Protein AF-A0A958SH85-F1 (afdb_monomer)

Solvent-accessible surface area (backbone atoms only — not comparable to full-atom values): 13559 Å² total; per-residue (Å²): 85,35,33,40,34,35,36,30,63,78,66,45,47,67,35,38,35,25,39,43,4,46,49,53,61,41,59,81,77,50,77,76,65,72,45,78,30,31,39,63,51,26,64,90,46,35,38,100,85,33,45,70,68,62,95,79,64,101,60,70,51,65,50,101,82,62,90,69,78,57,65,32,37,35,40,40,34,40,50,65,78,75,47,66,54,38,50,64,56,31,48,51,46,50,75,42,90,39,44,28,37,36,45,17,27,35,59,36,96,82,61,71,81,80,50,73,41,49,46,43,28,58,76,74,29,43,79,43,44,27,11,47,40,70,65,27,28,54,60,36,43,78,76,76,40,81,41,47,81,42,73,51,38,41,75,46,43,60,92,65,82,79,76,87,66,96,63,80,76,67,46,77,44,77,54,82,77,76,78,86,72,76,45,74,64,54,56,49,50,53,52,53,51,52,51,50,52,60,68,46,45,83,81,36,58,58,36,37,37,22,65,39,71,72,49,30,63,60,44,32,78,75,56,42,93,37,41,41,66,56,87,50,59,88,48,56,90,78,109

Sequence (239 aa):
MNILAASSRQWHPEDEWILHGIQNLLQDVLAPPVNWVLFDKNPDLLRADGMLRRRTLHSNSYHHQSLIPFSMAIIAGSATWHNRGFETFYHLVARSKIPLFALGLGLPEDARALNKDELHCFKRRSTVITARDIAAKNYFRQYGLDAAMLPCPSLFAAKAQPTATNAQPRIGFVIDDHQAKVSPDHQTFLRELCRFIEHSSDSFDLQVFCPTVDEFMRFSSMFGERTHYSFEAREYPKL

pLDDT: mean 85.22, std 11.38, range [52.81, 97.44]

Mean predicted aligned error: 6.93 Å

Secondary structure (DSSP, 8-state):
-EEEEEE-SSS-HHHHHHHHHHHHHHHTTSPSP-EEEEEE--GGGB-TTSSBS-S--SSSB--TT-----SEEEEE-STTSSSGGGHHHHHHHHHS---EEEEEE---TT-----HHHHHIIIIIEEEEEESSHHHHHHHHTTT---EE---GGGGS-SSPPP--S---EEEEE----GGG--HHHHHHHHHHHHHHHHHTTTSEEEEE-SSHHHHHHHHHHHGGGEE--SSGGGGGG-

Structure (mmCIF, N/CA/C/O backbone):
data_AF-A0A958SH85-F1
#
_entry.id   AF-A0A958SH85-F1
#
loop_
_atom_site.group_PDB
_atom_site.id
_atom_site.type_symbol
_atom_site.label_atom_id
_atom_site.label_alt_id
_atom_site.label_comp_id
_atom_site.label_asym_id
_atom_site.label_entity_id
_atom_site.label_seq_id
_atom_site.pdbx_PDB_ins_code
_atom_site.Cartn_x
_atom_site.Cartn_y
_atom_site.Cartn_z
_atom_site.occupancy
_atom_site.B_iso_or_equiv
_atom_site.auth_seq_id
_atom_site.auth_comp_id
_atom_site.auth_asym_id
_atom_site.auth_atom_id
_atom_site.pdbx_PDB_model_num
ATOM 1 N N . MET A 1 1 ? -20.149 -10.039 4.641 1.00 91.56 1 MET A N 1
ATOM 2 C CA . MET A 1 1 ? -19.452 -9.112 5.563 1.00 91.56 1 MET A CA 1
ATOM 3 C C . MET A 1 1 ? -18.858 -7.956 4.769 1.00 91.56 1 MET A C 1
ATOM 5 O O . MET A 1 1 ? -18.257 -8.233 3.742 1.00 91.56 1 MET A O 1
ATOM 9 N N . ASN A 1 2 ? -19.012 -6.700 5.205 1.00 93.38 2 ASN A N 1
ATOM 10 C CA . ASN A 1 2 ? -18.389 -5.547 4.533 1.00 93.38 2 ASN A CA 1
ATOM 11 C C . ASN A 1 2 ? -17.122 -5.120 5.279 1.00 93.38 2 ASN A C 1
ATOM 13 O O . ASN A 1 2 ? -17.174 -4.885 6.490 1.00 93.38 2 ASN A O 1
ATOM 17 N N . ILE A 1 3 ? -16.016 -4.971 4.558 1.00 94.62 3 ILE A N 1
ATOM 18 C CA . ILE A 1 3 ? -14.736 -4.503 5.094 1.00 94.62 3 ILE A CA 1
ATOM 19 C C . ILE A 1 3 ? -14.380 -3.184 4.421 1.00 94.62 3 ILE A C 1
ATOM 21 O O . ILE A 1 3 ? -14.349 -3.110 3.193 1.00 94.62 3 ILE A O 1
ATOM 25 N N . LEU A 1 4 ? -14.095 -2.160 5.226 1.00 94.00 4 LEU A N 1
ATOM 26 C CA . LEU A 1 4 ? -13.542 -0.898 4.744 1.00 94.00 4 LEU A CA 1
ATOM 27 C C . LEU A 1 4 ? -12.016 -0.994 4.749 1.00 94.00 4 LEU A C 1
ATOM 29 O O . LEU A 1 4 ? -11.413 -1.011 5.819 1.00 94.00 4 LEU A O 1
ATOM 33 N N . ALA A 1 5 ? -11.386 -1.056 3.581 1.00 94.50 5 ALA A N 1
ATOM 34 C CA . ALA A 1 5 ? -9.936 -1.169 3.462 1.00 94.50 5 ALA A CA 1
ATOM 35 C C . ALA A 1 5 ? -9.332 0.137 2.945 1.00 94.50 5 ALA A C 1
ATOM 37 O O . ALA A 1 5 ? -9.633 0.547 1.830 1.00 94.50 5 ALA A O 1
ATOM 38 N N . ALA A 1 6 ? -8.473 0.781 3.730 1.00 92.25 6 ALA A N 1
ATOM 39 C CA . ALA A 1 6 ? -7.709 1.941 3.294 1.00 92.25 6 ALA A CA 1
ATOM 40 C C . ALA A 1 6 ? -6.460 1.505 2.523 1.00 92.25 6 ALA A C 1
ATOM 42 O O . ALA A 1 6 ? -5.585 0.837 3.079 1.00 92.25 6 ALA A O 1
ATOM 43 N N . SER A 1 7 ? -6.402 1.889 1.249 1.00 90.75 7 SER A N 1
ATOM 44 C CA . SER A 1 7 ? -5.268 1.712 0.336 1.00 90.75 7 SER A CA 1
ATOM 45 C C . SER A 1 7 ? -5.360 2.749 -0.792 1.00 90.75 7 SER A C 1
ATOM 47 O O . SER A 1 7 ? -6.332 3.503 -0.840 1.00 90.75 7 SER A O 1
ATOM 49 N N . SER A 1 8 ? -4.360 2.839 -1.670 1.00 85.31 8 SER A N 1
ATOM 50 C CA . SER A 1 8 ? -4.472 3.646 -2.892 1.00 85.31 8 SER A CA 1
ATOM 51 C C . SER A 1 8 ? -4.711 2.745 -4.088 1.00 85.31 8 SER A C 1
ATOM 53 O O . SER A 1 8 ? -4.254 1.602 -4.104 1.00 85.31 8 SER A O 1
ATOM 55 N N . ARG A 1 9 ? -5.447 3.260 -5.067 1.00 84.06 9 ARG A N 1
ATOM 56 C CA . ARG A 1 9 ? -5.551 2.658 -6.391 1.00 84.06 9 ARG A CA 1
ATOM 57 C C . ARG A 1 9 ? -4.950 3.600 -7.426 1.00 84.06 9 ARG A C 1
ATOM 59 O O . ARG A 1 9 ? -5.193 4.807 -7.364 1.00 84.06 9 ARG A O 1
ATOM 66 N N . GLN A 1 10 ? -4.179 3.048 -8.362 1.00 78.06 10 GLN A N 1
ATOM 67 C CA . GLN A 1 10 ? -3.534 3.780 -9.461 1.00 78.06 10 GLN A CA 1
ATOM 68 C C . GLN A 1 10 ? -2.633 4.955 -9.043 1.00 78.06 10 GLN A C 1
ATOM 70 O O . GLN A 1 10 ? -2.425 5.877 -9.826 1.00 78.06 10 GLN A O 1
ATOM 75 N N . TRP A 1 11 ? -2.120 4.950 -7.813 1.00 77.31 11 TRP A N 1
ATOM 76 C CA . TRP A 1 11 ? -1.148 5.949 -7.368 1.00 77.31 11 TRP A CA 1
ATOM 77 C C . TRP A 1 11 ? 0.212 5.300 -7.132 1.00 77.31 11 TRP A C 1
ATOM 79 O O . TRP A 1 11 ? 1.169 5.619 -7.825 1.00 77.31 11 TRP A O 1
ATOM 89 N N . HIS A 1 12 ? 0.265 4.305 -6.239 1.00 77.56 12 HIS A N 1
ATOM 90 C CA . HIS A 1 12 ? 1.421 3.422 -6.103 1.00 77.56 12 HIS A CA 1
ATOM 91 C C . HIS A 1 12 ? 0.959 1.962 -6.211 1.00 77.56 12 HIS A C 1
ATOM 93 O O . HIS A 1 12 ? 0.194 1.512 -5.353 1.00 77.56 12 HIS A O 1
ATOM 99 N N . PRO A 1 13 ? 1.401 1.188 -7.220 1.00 79.62 13 PRO A N 1
ATOM 100 C CA . PRO A 1 13 ? 0.946 -0.193 -7.401 1.00 79.62 13 PRO A CA 1
ATOM 101 C C . PRO A 1 13 ? 1.310 -1.094 -6.212 1.00 79.62 13 PRO A C 1
ATOM 103 O O . PRO A 1 13 ? 0.612 -2.067 -5.930 1.00 79.62 13 PRO A O 1
ATOM 106 N N . GLU A 1 14 ? 2.368 -0.764 -5.469 1.00 84.00 14 GLU A N 1
ATOM 107 C CA . GLU A 1 14 ? 2.741 -1.447 -4.225 1.00 84.00 14 GLU A CA 1
ATOM 108 C C . GLU A 1 14 ? 1.630 -1.448 -3.163 1.00 84.00 14 GLU A C 1
ATOM 110 O O . GLU A 1 14 ? 1.460 -2.445 -2.461 1.00 84.00 14 GLU A O 1
ATOM 115 N N . ASP A 1 15 ? 0.830 -0.384 -3.068 1.00 87.81 15 ASP A N 1
ATOM 116 C CA . ASP A 1 15 ? -0.288 -0.296 -2.125 1.00 87.81 15 ASP A CA 1
ATOM 117 C C . ASP A 1 15 ? -1.374 -1.326 -2.456 1.00 87.81 15 ASP A C 1
ATOM 119 O O . ASP A 1 15 ? -1.967 -1.951 -1.567 1.00 87.81 15 ASP A O 1
ATOM 123 N N . GLU A 1 16 ? -1.622 -1.528 -3.750 1.00 88.94 16 GLU A N 1
ATOM 124 C CA . GLU A 1 16 ? -2.574 -2.518 -4.245 1.00 88.94 16 GLU A CA 1
ATOM 125 C C . GLU A 1 16 ? -2.058 -3.937 -4.009 1.00 88.94 16 GLU A C 1
ATOM 127 O O . GLU A 1 16 ? -2.824 -4.798 -3.572 1.00 88.94 16 GLU A O 1
ATOM 132 N N . TRP A 1 17 ? -0.758 -4.173 -4.199 1.00 90.62 17 TRP A N 1
ATOM 133 C CA . TRP A 1 17 ? -0.117 -5.448 -3.874 1.00 90.62 17 TRP A CA 1
ATOM 134 C C . TRP A 1 17 ? -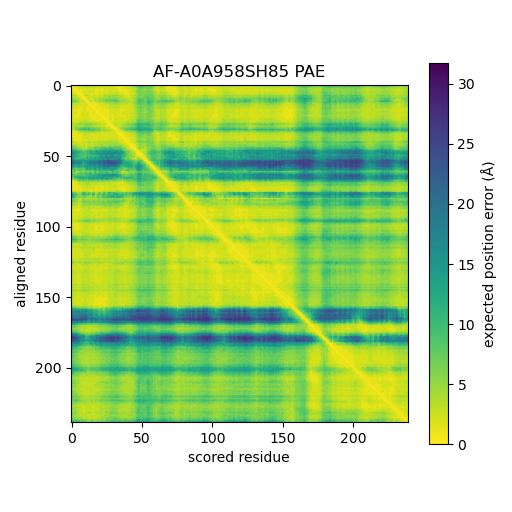0.205 -5.788 -2.384 1.00 90.62 17 TRP A C 1
ATOM 136 O O . TRP A 1 17 ? -0.496 -6.931 -2.022 1.00 90.62 17 TRP A O 1
ATOM 146 N N . ILE A 1 18 ? -0.010 -4.805 -1.506 1.00 93.06 18 ILE A N 1
ATOM 147 C CA . ILE A 1 18 ? -0.151 -4.987 -0.056 1.00 93.06 18 ILE A CA 1
ATOM 148 C C . ILE A 1 18 ? -1.599 -5.318 0.300 1.00 93.06 18 ILE A C 1
ATOM 150 O O . ILE A 1 18 ? -1.842 -6.276 1.040 1.00 93.06 18 ILE A O 1
ATOM 154 N N . LEU A 1 19 ? -2.567 -4.573 -0.247 1.00 93.44 19 LEU A N 1
ATOM 155 C CA . LEU A 1 19 ? -3.984 -4.866 -0.039 1.00 93.44 19 LEU A CA 1
ATOM 156 C C . LEU A 1 19 ? -4.343 -6.263 -0.559 1.00 93.44 19 LEU A C 1
ATOM 158 O O . LEU A 1 19 ? -5.056 -6.995 0.125 1.00 93.44 19 LEU A O 1
ATOM 162 N N . HIS A 1 20 ? -3.828 -6.661 -1.721 1.00 92.00 20 HIS A N 1
ATOM 163 C CA . HIS A 1 20 ? -4.086 -7.982 -2.284 1.00 92.00 20 HIS A CA 1
ATOM 164 C C . HIS A 1 20 ? -3.518 -9.106 -1.408 1.00 92.00 20 HIS A C 1
ATOM 166 O O . HIS A 1 20 ? -4.197 -10.099 -1.150 1.00 92.00 20 HIS A O 1
ATOM 172 N N . GLY A 1 21 ? -2.311 -8.926 -0.873 1.00 93.06 21 GLY A N 1
ATOM 173 C CA . GLY A 1 21 ? -1.734 -9.858 0.091 1.00 93.06 21 GLY A CA 1
ATOM 174 C C . GLY A 1 21 ? -2.558 -9.979 1.375 1.00 93.06 21 GLY A C 1
ATOM 175 O O . GLY A 1 21 ? -2.801 -11.085 1.852 1.00 93.06 21 GLY A O 1
ATOM 176 N N . ILE A 1 22 ? -3.087 -8.863 1.891 1.00 94.75 22 ILE A N 1
ATOM 177 C CA . ILE A 1 22 ? -4.025 -8.872 3.028 1.00 94.75 22 ILE A CA 1
ATOM 178 C C . ILE A 1 22 ? -5.316 -9.617 2.675 1.00 94.75 22 ILE A C 1
ATOM 180 O O . ILE A 1 22 ? -5.813 -10.394 3.489 1.00 94.75 22 ILE A O 1
ATOM 184 N N . GLN A 1 23 ? -5.867 -9.398 1.480 1.00 93.75 23 GLN A N 1
ATOM 185 C CA . GLN A 1 23 ? -7.062 -10.104 1.020 1.00 93.75 23 GLN A CA 1
ATOM 186 C C . GLN A 1 23 ? -6.829 -11.613 0.975 1.00 93.75 23 GLN A C 1
ATOM 188 O O . GLN A 1 23 ? -7.661 -12.354 1.490 1.00 93.75 23 GLN A O 1
ATOM 193 N N . ASN A 1 24 ? -5.695 -12.059 0.429 1.00 91.75 24 ASN A N 1
ATOM 194 C CA . ASN A 1 24 ? -5.337 -13.475 0.376 1.00 91.75 24 ASN A CA 1
ATOM 195 C C . ASN A 1 24 ? -5.128 -14.065 1.779 1.00 91.75 24 ASN A C 1
ATOM 197 O O . ASN A 1 24 ? -5.629 -15.147 2.049 1.00 91.75 24 ASN A O 1
ATOM 201 N N . LEU A 1 25 ? -4.471 -13.346 2.695 1.00 91.69 25 LEU A N 1
ATOM 202 C CA . LEU A 1 25 ? -4.329 -13.784 4.090 1.00 91.69 25 LEU A CA 1
ATOM 203 C C . LEU A 1 25 ? -5.680 -13.942 4.794 1.00 91.69 25 LEU A C 1
ATOM 205 O O . LEU A 1 25 ? -5.892 -14.880 5.560 1.00 91.69 25 LEU A O 1
ATOM 209 N N . LEU A 1 26 ? -6.585 -12.989 4.576 1.00 92.31 26 LEU A N 1
ATOM 210 C CA . LEU A 1 26 ? -7.848 -12.943 5.298 1.00 92.31 26 LEU A CA 1
ATOM 211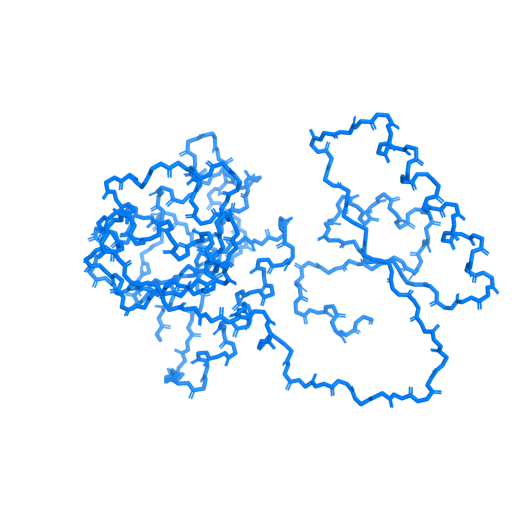 C C . LEU A 1 26 ? -8.934 -13.819 4.669 1.00 92.31 26 LEU A C 1
ATOM 213 O O . LEU A 1 26 ? -9.832 -14.250 5.388 1.00 92.31 26 LEU A O 1
ATOM 217 N N . GLN A 1 27 ? -8.867 -14.129 3.371 1.00 90.12 27 GLN A N 1
ATOM 218 C CA . GLN A 1 27 ? -9.852 -15.011 2.729 1.00 90.12 27 GLN A CA 1
ATOM 219 C C . GLN A 1 27 ? -9.890 -16.402 3.394 1.00 90.12 27 GLN A C 1
ATOM 221 O O . GLN A 1 27 ? -10.950 -17.017 3.438 1.00 90.12 27 GLN A O 1
ATOM 226 N N . ASP A 1 28 ? -8.755 -16.868 3.928 1.00 83.62 28 ASP A N 1
ATOM 227 C CA . ASP A 1 28 ? -8.611 -18.210 4.502 1.00 83.62 28 ASP A CA 1
ATOM 228 C C . ASP A 1 28 ? -9.208 -18.305 5.917 1.00 83.62 28 ASP A C 1
ATOM 230 O O . ASP A 1 28 ? -9.508 -19.396 6.400 1.00 83.62 28 ASP A O 1
ATOM 234 N N . VAL A 1 29 ? -9.404 -17.164 6.589 1.00 88.88 29 VAL A N 1
ATOM 235 C CA . VAL A 1 29 ? -9.917 -17.094 7.970 1.00 88.88 29 VAL A CA 1
ATOM 236 C C . VAL A 1 29 ? -11.301 -16.454 8.077 1.00 88.88 29 VAL A C 1
ATOM 238 O O . VAL A 1 29 ? -11.994 -16.646 9.075 1.00 88.88 29 VAL A O 1
ATOM 241 N N . LEU A 1 30 ? -11.722 -15.677 7.078 1.00 90.94 30 LEU A N 1
ATOM 242 C CA . LEU A 1 30 ? -13.010 -14.988 7.079 1.00 90.94 30 LEU A CA 1
ATOM 243 C C . LEU A 1 30 ? -14.084 -15.812 6.365 1.00 90.94 30 LEU A C 1
ATOM 245 O O . LEU A 1 30 ? -13.894 -16.270 5.243 1.00 90.94 30 LEU A O 1
ATOM 249 N N . ALA A 1 31 ? -15.266 -15.920 6.975 1.00 87.31 31 ALA A N 1
ATOM 250 C CA . ALA A 1 31 ? -16.405 -16.584 6.349 1.00 87.31 31 ALA A CA 1
ATOM 251 C C . ALA A 1 31 ? -16.922 -15.775 5.132 1.00 87.31 31 ALA A C 1
ATOM 253 O O . ALA A 1 31 ? -17.311 -14.609 5.294 1.00 87.31 31 ALA A O 1
ATOM 254 N N . PRO A 1 32 ? -16.961 -16.358 3.918 1.00 86.88 32 PRO A N 1
ATOM 255 C CA . PRO A 1 32 ? -17.514 -15.694 2.742 1.00 86.88 32 PRO A CA 1
ATOM 256 C C . PRO A 1 32 ? -19.049 -15.548 2.836 1.00 86.88 32 PRO A C 1
ATOM 258 O O . PRO A 1 32 ? -19.701 -16.329 3.531 1.00 86.88 32 PRO A O 1
ATOM 261 N N . PRO A 1 33 ? -19.662 -14.578 2.125 1.00 89.44 33 PRO A N 1
ATOM 262 C CA . PRO A 1 33 ? -19.035 -13.622 1.211 1.00 89.44 33 PRO A CA 1
ATOM 263 C C . PRO A 1 33 ? -18.423 -12.411 1.937 1.00 89.44 33 PRO A C 1
ATOM 265 O O . PRO A 1 33 ? -19.045 -11.798 2.815 1.00 89.44 33 PRO A O 1
ATOM 268 N N . VAL A 1 34 ? -17.218 -12.015 1.517 1.00 92.44 34 VAL A N 1
ATOM 269 C CA . VAL A 1 34 ? -16.538 -10.794 1.977 1.00 92.44 34 VAL A CA 1
ATOM 270 C C . VAL A 1 34 ? -16.587 -9.745 0.869 1.00 92.44 34 VAL A C 1
ATOM 272 O O . VAL A 1 34 ? -16.094 -9.968 -0.232 1.00 92.44 34 VAL A O 1
ATOM 275 N N . ASN A 1 35 ? -17.186 -8.597 1.172 1.00 92.06 35 ASN A N 1
ATOM 276 C CA . ASN A 1 35 ? -17.254 -7.441 0.293 1.00 92.06 35 ASN A CA 1
ATOM 277 C C . ASN A 1 35 ? -16.204 -6.412 0.726 1.00 92.06 35 ASN A C 1
ATOM 279 O O . ASN A 1 35 ? -16.283 -5.858 1.826 1.00 92.06 35 ASN A O 1
ATOM 283 N N . TRP A 1 36 ? -15.229 -6.170 -0.144 1.00 91.94 36 TRP A N 1
ATOM 284 C CA . TRP A 1 36 ? -14.131 -5.239 0.089 1.00 91.94 36 TRP A CA 1
ATOM 285 C C . TRP A 1 36 ? -14.473 -3.877 -0.508 1.00 91.94 36 TRP A C 1
ATOM 287 O O . TRP A 1 36 ? -14.577 -3.730 -1.727 1.00 91.94 36 TRP A O 1
ATOM 297 N N . VAL A 1 37 ? -14.627 -2.882 0.359 1.00 91.38 37 VAL A N 1
ATOM 298 C CA . VAL A 1 37 ? -14.885 -1.495 -0.027 1.00 91.38 37 VAL A CA 1
ATOM 299 C C . VAL A 1 37 ? -13.608 -0.697 0.191 1.00 91.38 37 VAL A C 1
ATOM 301 O O . VAL A 1 37 ? -13.084 -0.643 1.305 1.00 91.38 37 VAL A O 1
ATOM 304 N N . LEU A 1 38 ? -13.096 -0.094 -0.878 1.00 89.62 38 LEU A N 1
ATOM 305 C CA . LEU A 1 38 ? -11.825 0.621 -0.849 1.00 89.62 38 LEU A CA 1
ATOM 306 C C . LEU A 1 38 ? -12.030 2.039 -0.308 1.00 89.62 38 LEU A C 1
ATOM 308 O O . LEU A 1 38 ? -12.696 2.852 -0.934 1.00 89.62 38 LEU A O 1
ATOM 312 N N . PHE A 1 39 ? -11.433 2.385 0.823 1.00 89.00 39 PHE A N 1
ATOM 313 C CA . PHE A 1 39 ? -11.196 3.785 1.152 1.00 89.00 39 PHE A CA 1
ATOM 314 C C . PHE A 1 39 ? -9.982 4.252 0.340 1.00 89.00 39 PHE A C 1
ATOM 316 O O . PHE A 1 39 ? -8.843 3.996 0.728 1.00 89.00 39 PHE A O 1
ATOM 323 N N . ASP A 1 40 ? -10.240 4.850 -0.825 1.00 86.38 40 ASP A N 1
ATOM 324 C CA . ASP A 1 40 ? -9.198 5.194 -1.792 1.00 86.38 40 ASP A CA 1
ATOM 325 C C . ASP A 1 40 ? -8.503 6.501 -1.415 1.00 86.38 40 ASP A C 1
ATOM 327 O O . ASP A 1 40 ? -9.113 7.574 -1.407 1.00 86.38 40 ASP A O 1
ATOM 331 N N . LYS A 1 41 ? -7.218 6.387 -1.088 1.00 81.62 41 LYS A N 1
ATOM 332 C CA . LYS A 1 41 ? -6.371 7.505 -0.661 1.00 81.62 41 LYS A CA 1
ATOM 333 C C . LYS A 1 41 ? -5.562 8.134 -1.794 1.00 81.62 41 LYS A C 1
ATOM 335 O O . LYS A 1 41 ? -4.648 8.902 -1.496 1.00 81.62 41 LYS A O 1
ATOM 340 N N . ASN A 1 42 ? -5.815 7.772 -3.054 1.00 81.75 42 ASN A N 1
ATOM 341 C CA . ASN A 1 42 ? -5.106 8.369 -4.181 1.00 81.75 42 ASN A CA 1
ATOM 342 C C . ASN A 1 42 ? -5.225 9.913 -4.110 1.00 81.75 42 ASN A C 1
ATOM 344 O O . ASN A 1 42 ? -6.344 10.434 -4.135 1.00 81.75 42 ASN A O 1
ATOM 348 N N . PRO A 1 43 ? -4.105 10.654 -3.987 1.00 76.12 43 PRO A N 1
ATOM 349 C CA . PRO A 1 43 ? -4.116 12.101 -3.784 1.00 76.12 43 PRO A CA 1
ATOM 350 C C . PRO A 1 43 ? -4.772 12.868 -4.937 1.00 76.12 43 PRO A C 1
ATOM 352 O O . PRO A 1 43 ? -5.351 13.928 -4.690 1.00 76.12 43 PRO A O 1
ATOM 355 N N . ASP A 1 44 ? -4.782 12.325 -6.155 1.00 76.50 44 ASP A N 1
ATOM 356 C CA . ASP A 1 44 ? -5.478 12.933 -7.297 1.00 76.50 44 ASP A CA 1
ATOM 357 C C . ASP A 1 44 ? -6.995 12.914 -7.122 1.00 76.50 44 ASP A C 1
ATOM 359 O O . ASP A 1 44 ? -7.715 13.788 -7.623 1.00 76.50 44 ASP A O 1
ATOM 363 N N . LEU A 1 45 ? -7.495 11.955 -6.343 1.00 73.81 45 LEU A N 1
ATOM 364 C CA . LEU A 1 45 ? -8.894 11.896 -5.959 1.00 73.81 45 LEU A CA 1
ATOM 365 C C . LEU A 1 45 ? -9.209 12.845 -4.808 1.00 73.81 45 LEU A C 1
ATOM 367 O O . LEU A 1 45 ? -10.387 13.095 -4.580 1.00 73.81 45 LEU A O 1
ATOM 371 N N . LEU A 1 46 ? -8.220 13.398 -4.100 1.00 71.62 46 LEU A N 1
ATOM 372 C CA . LEU A 1 46 ? -8.418 14.189 -2.885 1.00 71.62 46 LEU A CA 1
ATOM 373 C C . LEU A 1 46 ? -8.268 15.699 -3.133 1.00 71.62 46 LEU A C 1
ATOM 375 O O . LEU A 1 46 ? -7.399 16.198 -3.849 1.00 71.62 46 LEU A O 1
ATOM 379 N N . ARG A 1 47 ? -9.169 16.474 -2.537 1.00 68.06 47 ARG A N 1
ATOM 380 C CA . ARG A 1 47 ? -9.067 17.926 -2.375 1.00 68.06 47 ARG A CA 1
ATOM 381 C C . ARG A 1 47 ? -7.966 18.234 -1.355 1.00 68.06 47 ARG A C 1
ATOM 383 O O . ARG A 1 47 ? -7.529 17.364 -0.609 1.00 68.06 47 ARG A O 1
ATOM 390 N N . ALA A 1 48 ? -7.569 19.503 -1.259 1.00 65.25 48 ALA A N 1
ATOM 391 C CA . ALA A 1 48 ? -6.588 19.957 -0.266 1.00 65.25 48 ALA A CA 1
ATOM 392 C C . ALA A 1 48 ? -7.014 19.697 1.199 1.00 65.25 48 ALA A C 1
ATOM 394 O O . ALA A 1 48 ? -6.167 19.659 2.089 1.00 65.25 48 ALA A O 1
ATOM 395 N N . ASP A 1 49 ? -8.316 19.515 1.439 1.00 63.72 49 ASP A N 1
ATOM 396 C CA . ASP A 1 49 ? -8.923 19.175 2.732 1.00 63.72 49 ASP A CA 1
ATOM 397 C C . ASP A 1 49 ? -9.003 17.652 2.993 1.00 63.72 49 ASP A C 1
ATOM 399 O O . ASP A 1 49 ? -9.564 17.234 4.002 1.00 63.72 49 ASP A O 1
ATOM 403 N N . GLY A 1 50 ? -8.463 16.815 2.097 1.00 62.66 50 GLY A N 1
ATOM 404 C CA . GLY A 1 50 ? -8.497 15.355 2.221 1.00 62.66 50 GLY A CA 1
ATOM 405 C C . GLY A 1 50 ? -9.849 14.717 1.882 1.00 62.66 50 GLY A C 1
ATOM 406 O O . GLY A 1 50 ? -10.012 13.514 2.079 1.00 62.66 50 GLY A O 1
ATOM 407 N N . MET A 1 51 ? -10.827 15.480 1.376 1.00 66.44 51 MET A N 1
ATOM 408 C CA . MET A 1 51 ? -12.095 14.936 0.875 1.00 66.44 51 MET A CA 1
ATOM 409 C C . MET A 1 51 ? -12.021 14.608 -0.617 1.00 66.44 51 MET A C 1
ATOM 411 O O . MET A 1 51 ? -11.316 15.270 -1.371 1.00 66.44 51 MET A O 1
ATOM 415 N N . LEU A 1 52 ? -12.816 13.648 -1.091 1.00 65.44 52 LEU A N 1
ATOM 416 C CA . LEU A 1 52 ? -12.855 13.302 -2.517 1.00 65.44 52 LEU A CA 1
ATOM 417 C C . LEU A 1 52 ? -13.274 14.497 -3.413 1.00 65.44 52 LEU A C 1
ATOM 419 O O . LEU A 1 52 ? -14.300 15.141 -3.175 1.00 65.44 52 LEU A O 1
ATOM 423 N N . ARG A 1 53 ? -12.507 14.771 -4.481 1.00 64.00 53 ARG A N 1
ATOM 424 C CA . ARG A 1 53 ? -12.742 15.816 -5.500 1.00 64.00 53 ARG A CA 1
ATOM 425 C C . ARG A 1 53 ? -14.002 15.564 -6.316 1.00 64.00 53 ARG A C 1
ATOM 427 O O . ARG A 1 53 ? -14.706 16.515 -6.648 1.00 64.00 53 ARG A O 1
ATOM 434 N N . ARG A 1 54 ? -14.293 14.303 -6.652 1.00 59.50 54 ARG A N 1
ATOM 435 C CA . ARG A 1 54 ? -15.469 13.906 -7.442 1.00 59.50 54 ARG A CA 1
ATOM 436 C C . ARG A 1 54 ? -16.338 12.932 -6.651 1.00 59.50 54 ARG A C 1
ATOM 438 O O . ARG A 1 54 ? -15.860 11.916 -6.164 1.00 59.50 54 ARG A O 1
ATOM 445 N N . ARG A 1 55 ? -17.634 13.253 -6.542 1.00 52.94 55 ARG A N 1
ATOM 446 C CA . ARG A 1 55 ? -18.642 12.431 -5.842 1.00 52.94 55 ARG A CA 1
ATOM 447 C C . ARG A 1 55 ? -19.018 11.150 -6.592 1.00 52.94 55 ARG A C 1
ATOM 449 O O . ARG A 1 55 ? -19.539 10.236 -5.973 1.00 52.94 55 ARG A O 1
ATOM 456 N N . THR A 1 56 ? -18.768 11.100 -7.896 1.00 52.81 56 THR A N 1
ATOM 457 C CA . THR A 1 56 ? -19.142 9.999 -8.790 1.00 52.81 56 THR A CA 1
ATOM 458 C C . THR A 1 56 ? -17.907 9.520 -9.538 1.00 52.81 56 THR A C 1
ATOM 460 O O . THR A 1 56 ? -17.686 9.863 -10.698 1.00 52.81 56 THR A O 1
ATOM 463 N N . LEU A 1 57 ? -17.053 8.773 -8.846 1.00 55.16 57 LEU A N 1
ATOM 464 C CA . LEU A 1 57 ? -16.090 7.907 -9.515 1.00 55.16 57 LEU A CA 1
ATOM 465 C C . LEU A 1 57 ? -16.769 6.548 -9.643 1.00 55.16 57 LEU A C 1
ATOM 467 O O . LEU A 1 57 ? -17.326 6.046 -8.672 1.00 55.16 57 LEU A O 1
ATOM 471 N N . HIS A 1 58 ? -16.779 5.976 -10.844 1.00 53.41 58 HIS A N 1
ATOM 472 C CA . HIS A 1 58 ? -17.314 4.637 -11.083 1.00 53.41 58 HIS A CA 1
ATOM 473 C C . HIS A 1 58 ? -16.310 3.580 -10.594 1.00 53.41 58 HIS A C 1
ATOM 475 O O . HIS A 1 58 ? -15.760 2.819 -11.383 1.00 53.41 58 HIS A O 1
ATOM 481 N N . SER A 1 59 ? -16.033 3.562 -9.291 1.00 61.34 59 SER A N 1
ATOM 482 C CA . SER A 1 59 ? -15.186 2.568 -8.632 1.00 61.34 59 SER A CA 1
ATOM 483 C C . SER A 1 59 ? -15.916 1.965 -7.429 1.00 61.34 59 SER A C 1
ATOM 485 O O . SER A 1 59 ? -16.899 2.514 -6.936 1.00 61.34 59 SER A O 1
ATOM 487 N N . ASN A 1 60 ? -15.427 0.834 -6.911 1.00 59.09 60 ASN A N 1
ATOM 488 C CA . ASN A 1 60 ? -15.885 0.270 -5.634 1.00 59.09 60 ASN A CA 1
ATOM 489 C C . ASN A 1 60 ? -15.300 1.015 -4.413 1.00 59.09 60 ASN A C 1
ATOM 491 O O . ASN A 1 60 ? -15.105 0.420 -3.347 1.00 59.09 60 ASN A O 1
ATOM 495 N N . SER A 1 61 ? -14.975 2.299 -4.582 1.00 74.19 61 SER A N 1
ATOM 496 C CA . SER A 1 61 ? -14.414 3.124 -3.524 1.00 74.19 61 SER A CA 1
ATOM 497 C C . SER A 1 61 ? -15.525 3.641 -2.607 1.00 74.19 61 SER A C 1
ATOM 499 O O . SER A 1 61 ? -16.649 3.913 -3.025 1.00 74.19 61 SER A O 1
ATOM 501 N N . TYR A 1 62 ? -15.222 3.763 -1.321 1.00 77.56 62 TYR A N 1
ATOM 502 C CA . TYR A 1 62 ? -16.114 4.350 -0.341 1.00 77.56 62 TYR A CA 1
ATOM 503 C C . TYR A 1 62 ? -16.317 5.833 -0.646 1.00 77.56 62 TYR A C 1
ATOM 505 O O . TYR A 1 62 ? -15.357 6.597 -0.749 1.00 77.56 62 TYR A O 1
ATOM 513 N N . HIS A 1 63 ? -17.576 6.257 -0.701 1.00 72.69 63 HIS A N 1
ATOM 514 C CA . HIS A 1 63 ? -17.938 7.665 -0.740 1.00 72.69 63 HIS A CA 1
ATOM 515 C C . HIS A 1 63 ? -18.505 8.067 0.621 1.00 72.69 63 HIS A C 1
ATOM 517 O O . HIS A 1 63 ? -19.275 7.324 1.218 1.00 72.69 63 HIS A O 1
ATOM 523 N N . HIS A 1 64 ? -18.184 9.265 1.117 1.00 64.69 64 HIS A N 1
ATOM 524 C CA . HIS A 1 64 ? -18.600 9.720 2.456 1.00 64.69 64 HIS A CA 1
ATOM 525 C C . HIS A 1 64 ? -20.123 9.720 2.713 1.00 64.69 64 HIS A C 1
ATOM 527 O O . HIS A 1 64 ? -20.540 9.875 3.856 1.00 64.69 64 HIS A O 1
ATOM 533 N N . GLN A 1 65 ? -20.949 9.568 1.673 1.00 64.31 65 GLN A N 1
ATOM 534 C CA . GLN A 1 65 ? -22.412 9.479 1.756 1.00 64.31 65 GLN A CA 1
ATOM 535 C C . GLN A 1 65 ? 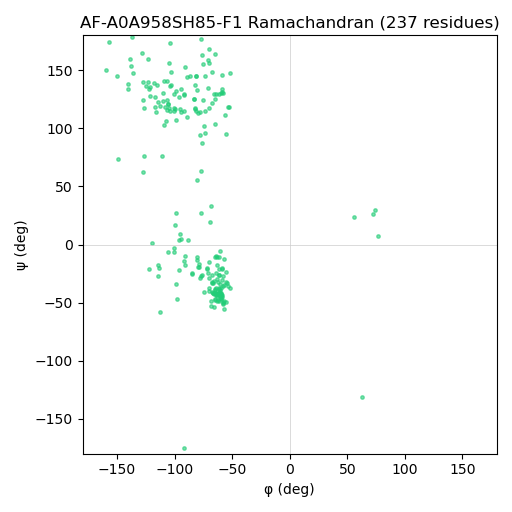-22.944 8.038 1.652 1.00 64.31 65 GLN A C 1
ATOM 537 O O . GLN A 1 65 ? -24.150 7.819 1.754 1.00 64.31 65 GLN A O 1
ATOM 542 N N . SER A 1 66 ? -22.074 7.050 1.440 1.00 67.81 66 SER A N 1
ATOM 543 C CA . SER A 1 66 ? -22.455 5.647 1.325 1.00 67.81 66 SER A CA 1
ATOM 544 C C . SER A 1 66 ? -22.911 5.108 2.683 1.00 67.81 66 SER A C 1
ATOM 546 O O . SER A 1 66 ? -22.128 5.016 3.625 1.00 67.81 66 SER A O 1
ATOM 548 N N . LEU A 1 67 ? -24.176 4.692 2.776 1.00 70.44 67 LEU A N 1
ATOM 549 C CA . LEU A 1 67 ? -24.757 4.055 3.965 1.00 70.44 67 LEU A CA 1
ATOM 550 C C . LEU A 1 67 ? -24.389 2.563 4.036 1.00 70.44 67 LEU A C 1
ATOM 552 O O . LEU A 1 67 ? -25.259 1.695 4.077 1.00 70.44 67 LEU A O 1
ATOM 556 N N . ILE A 1 68 ? -23.093 2.251 4.006 1.00 79.69 68 ILE A N 1
ATOM 557 C CA . ILE A 1 68 ? -22.607 0.869 4.067 1.00 79.69 68 ILE A CA 1
ATOM 558 C C . ILE A 1 68 ? -22.273 0.531 5.527 1.00 79.69 68 ILE A C 1
ATOM 560 O O . ILE A 1 68 ? -21.367 1.141 6.098 1.00 79.69 68 ILE A O 1
ATOM 564 N N . PRO A 1 69 ? -22.958 -0.442 6.158 1.00 87.75 69 PRO A N 1
ATOM 565 C CA . PRO A 1 69 ? -22.568 -0.916 7.476 1.00 87.75 69 PRO A CA 1
ATOM 566 C C . PRO A 1 69 ? -21.300 -1.763 7.349 1.00 87.75 69 PRO A C 1
ATOM 568 O O . PRO A 1 69 ? -21.315 -2.829 6.728 1.00 87.75 69 PRO A O 1
ATOM 571 N N . PHE A 1 70 ? -20.203 -1.289 7.935 1.00 92.62 70 PHE A N 1
ATOM 572 C CA . PHE A 1 70 ? -18.933 -2.011 7.975 1.00 92.62 70 PHE A CA 1
ATOM 573 C C . PHE A 1 70 ? -18.842 -2.911 9.202 1.00 92.62 70 PHE A C 1
ATOM 575 O O . PHE A 1 70 ? -19.305 -2.560 10.285 1.00 92.62 70 PHE A O 1
ATOM 582 N N . SER A 1 71 ? -18.221 -4.074 9.032 1.00 94.12 71 SER A N 1
ATOM 583 C CA . SER A 1 71 ? -17.933 -5.010 10.123 1.00 94.12 71 SER A CA 1
ATOM 584 C C . SER A 1 71 ? -16.513 -4.844 10.662 1.00 94.12 71 SER A C 1
ATOM 586 O O . SER A 1 71 ? -16.243 -5.240 11.789 1.00 94.12 71 SER A O 1
ATOM 588 N N . MET A 1 72 ? -15.614 -4.266 9.863 1.00 94.81 72 MET A N 1
ATOM 589 C CA . MET A 1 72 ? -14.204 -4.064 10.188 1.00 94.81 72 MET A CA 1
ATOM 590 C C . MET A 1 72 ? -13.617 -2.958 9.308 1.00 94.81 72 MET A C 1
ATOM 592 O O . MET A 1 72 ? -14.035 -2.787 8.157 1.00 94.81 72 MET A O 1
ATOM 596 N N . ALA A 1 73 ? -12.628 -2.251 9.847 1.00 95.88 73 ALA A N 1
ATOM 597 C CA . ALA A 1 73 ? -11.739 -1.379 9.097 1.00 95.88 73 ALA A CA 1
ATOM 598 C C . ALA A 1 73 ? -10.332 -1.983 9.012 1.00 95.88 73 ALA A C 1
ATOM 600 O O . ALA A 1 73 ? -9.825 -2.538 9.988 1.00 95.88 73 ALA A O 1
ATOM 601 N N . ILE A 1 74 ? -9.692 -1.839 7.856 1.00 96.19 74 ILE A N 1
ATOM 602 C CA . ILE A 1 74 ? -8.325 -2.284 7.594 1.00 96.19 74 ILE A CA 1
ATOM 603 C C . ILE A 1 74 ? -7.500 -1.104 7.096 1.00 96.19 74 ILE A C 1
ATOM 605 O O . ILE A 1 74 ? -7.950 -0.357 6.231 1.00 96.19 74 ILE A O 1
ATOM 609 N N . ILE A 1 75 ? -6.278 -0.971 7.602 1.00 94.88 75 ILE A N 1
ATOM 610 C CA . ILE A 1 75 ? -5.235 -0.146 6.988 1.00 94.88 75 ILE A CA 1
ATOM 611 C C . ILE A 1 75 ? -4.250 -1.094 6.307 1.00 94.88 75 ILE A C 1
ATOM 613 O O . ILE A 1 75 ? -3.587 -1.881 6.991 1.00 94.88 75 ILE A O 1
ATOM 617 N N . ALA A 1 76 ? -4.164 -1.020 4.977 1.00 91.50 76 ALA A N 1
ATOM 618 C CA . ALA A 1 76 ? -3.132 -1.708 4.213 1.00 91.50 76 ALA A CA 1
ATOM 619 C C . ALA A 1 76 ? -1.820 -0.921 4.333 1.00 91.50 76 ALA A C 1
ATOM 621 O O . ALA A 1 76 ? -1.732 0.242 3.937 1.00 91.50 76 ALA A O 1
ATOM 622 N N . GLY A 1 77 ? -0.825 -1.528 4.976 1.00 74.75 77 GLY A N 1
ATOM 623 C CA . GLY A 1 77 ? 0.371 -0.850 5.454 1.00 74.75 77 GLY A CA 1
ATOM 624 C C . GLY A 1 77 ? 1.389 -0.519 4.375 1.00 74.75 77 GLY A C 1
ATOM 625 O O . GLY A 1 77 ? 2.358 -1.247 4.174 1.00 74.75 77 GLY A O 1
ATOM 626 N N . SER A 1 78 ? 1.224 0.639 3.750 1.00 74.75 78 SER A N 1
ATOM 627 C CA . SER A 1 78 ? 2.329 1.372 3.134 1.00 74.75 78 SER A CA 1
ATOM 628 C C . SER A 1 78 ?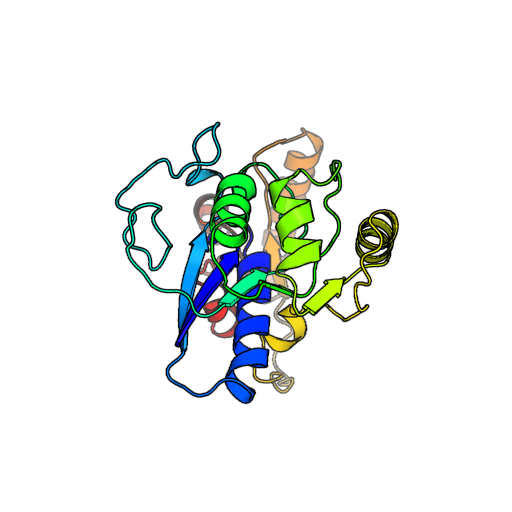 2.747 2.555 3.983 1.00 74.75 78 SER A C 1
ATOM 630 O O . SER A 1 78 ? 2.076 2.871 4.955 1.00 74.75 78 SER A O 1
ATOM 632 N N . ALA A 1 79 ? 3.825 3.251 3.630 1.00 69.44 79 ALA A N 1
ATOM 633 C CA . ALA A 1 79 ? 4.334 4.403 4.378 1.00 69.44 79 ALA A CA 1
ATOM 634 C C . ALA A 1 79 ? 3.423 5.653 4.309 1.00 69.44 79 ALA A C 1
ATOM 636 O O . ALA A 1 79 ? 3.866 6.760 4.561 1.00 69.44 79 ALA A O 1
ATOM 637 N N . THR A 1 80 ? 2.143 5.505 3.960 1.00 76.62 80 THR A N 1
ATOM 638 C CA . THR A 1 80 ? 1.210 6.621 3.735 1.00 76.62 80 THR A CA 1
ATOM 639 C C . THR A 1 80 ? 0.004 6.611 4.674 1.00 76.62 80 THR A C 1
ATOM 641 O O . THR A 1 80 ? -0.831 7.506 4.590 1.00 76.62 80 THR A O 1
ATOM 644 N N . TRP A 1 81 ? -0.089 5.646 5.601 1.00 86.38 81 TRP A N 1
ATOM 645 C CA . TRP A 1 81 ? -1.197 5.522 6.570 1.00 86.38 81 TRP A CA 1
ATOM 646 C C . TRP A 1 81 ? -1.353 6.713 7.524 1.00 86.38 81 TRP A C 1
ATOM 648 O O . TRP A 1 81 ? -2.342 6.809 8.258 1.00 86.38 81 TRP A O 1
ATOM 658 N N . HIS A 1 82 ? -0.362 7.599 7.532 1.00 85.56 82 HIS A N 1
ATOM 659 C CA . HIS A 1 82 ? -0.227 8.707 8.455 1.00 85.56 82 HIS A CA 1
ATOM 660 C C . HIS A 1 82 ? -0.029 10.032 7.708 1.00 85.56 82 HIS A C 1
ATOM 662 O O . HIS A 1 82 ? 0.991 10.703 7.828 1.00 85.56 82 HIS A O 1
ATOM 668 N N . ASN A 1 83 ? -1.030 10.414 6.914 1.00 79.38 83 ASN A N 1
ATOM 669 C CA . ASN A 1 83 ? -1.080 11.701 6.221 1.00 79.38 83 ASN A CA 1
ATOM 670 C C . ASN A 1 83 ? -2.490 12.318 6.308 1.00 79.38 83 ASN A C 1
ATOM 672 O O . ASN A 1 83 ? -3.405 11.734 6.891 1.00 79.38 83 ASN A O 1
ATOM 676 N N . ARG A 1 84 ? -2.682 13.518 5.744 1.00 76.38 84 ARG A N 1
ATOM 677 C CA . ARG A 1 84 ? -3.986 14.213 5.778 1.00 76.38 84 ARG A CA 1
ATOM 678 C C . ARG A 1 84 ? -5.103 13.463 5.045 1.00 76.38 84 ARG A C 1
ATOM 680 O O . ARG A 1 84 ? -6.255 13.551 5.454 1.00 76.38 84 ARG A O 1
ATOM 687 N N . GLY A 1 85 ? -4.774 12.687 4.011 1.00 75.00 85 GLY A N 1
ATOM 688 C CA . GLY A 1 85 ? -5.747 11.876 3.271 1.00 75.00 85 GLY A CA 1
ATOM 689 C C . GLY A 1 85 ? -6.415 10.789 4.120 1.00 75.00 85 GLY A C 1
ATOM 690 O O . GLY A 1 85 ? -7.486 10.307 3.765 1.00 75.00 85 GLY A O 1
ATOM 691 N N . PHE A 1 86 ? -5.835 10.443 5.273 1.00 84.38 86 PHE A N 1
ATOM 692 C CA . PHE A 1 86 ? -6.406 9.483 6.216 1.00 84.38 86 PHE A CA 1
ATOM 693 C C . PHE A 1 86 ? -7.301 10.097 7.294 1.00 84.38 86 PHE A C 1
ATOM 695 O O . PHE A 1 86 ? -7.965 9.353 8.018 1.00 84.38 86 PHE A O 1
ATOM 702 N N . GLU A 1 87 ? -7.349 11.422 7.444 1.00 85.50 87 GLU A N 1
ATOM 703 C CA . GLU A 1 87 ? -8.075 12.044 8.560 1.00 85.50 87 GLU A CA 1
ATOM 704 C C . GLU A 1 87 ? -9.552 11.650 8.561 1.00 85.50 87 GLU A C 1
ATOM 706 O O . GLU A 1 87 ? -10.092 11.252 9.592 1.00 85.50 87 GLU A O 1
ATOM 711 N N . THR A 1 88 ? -10.191 11.659 7.392 1.00 85.44 88 THR A N 1
ATOM 712 C CA . THR A 1 88 ? -11.603 11.283 7.263 1.00 85.44 88 THR A CA 1
ATOM 713 C C . THR A 1 88 ? -11.842 9.784 7.479 1.00 85.44 88 THR A C 1
ATOM 715 O O . THR A 1 88 ? -12.898 9.412 7.997 1.00 85.44 88 THR A O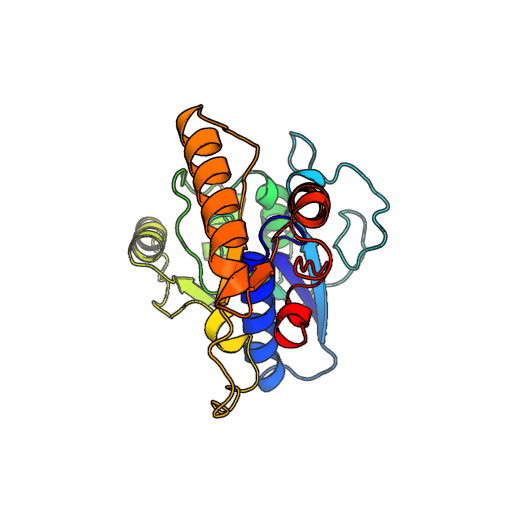 1
ATOM 718 N N . PHE A 1 89 ? -10.864 8.925 7.168 1.00 90.31 89 PHE A N 1
ATOM 719 C CA . PHE A 1 89 ? -10.902 7.502 7.513 1.00 90.31 89 PHE A CA 1
ATOM 720 C C . PHE A 1 89 ? -10.856 7.303 9.030 1.00 90.31 89 PHE A C 1
ATOM 722 O O . PHE A 1 89 ? -11.755 6.674 9.591 1.00 90.31 89 PHE A O 1
ATOM 729 N N . TYR A 1 90 ? -9.863 7.879 9.715 1.00 92.50 90 TYR A N 1
ATOM 730 C CA . TYR A 1 90 ? -9.755 7.765 11.174 1.00 92.50 90 TYR A CA 1
ATOM 731 C C . TYR A 1 90 ? -10.968 8.354 11.877 1.00 92.50 90 TYR A C 1
ATOM 733 O O . TYR A 1 90 ? -11.480 7.765 12.825 1.00 92.50 90 TYR A O 1
ATOM 741 N N . HIS A 1 91 ? -11.478 9.473 11.377 1.00 90.38 91 HIS A N 1
ATOM 742 C CA . HIS A 1 91 ? -12.682 10.091 11.897 1.00 90.38 91 HIS A CA 1
ATOM 743 C C . HIS A 1 91 ? -13.902 9.160 11.823 1.00 90.38 91 HIS A C 1
ATOM 745 O O . HIS A 1 91 ? -14.657 9.018 12.792 1.00 90.38 91 HIS A O 1
ATOM 751 N N . LEU A 1 92 ? -14.080 8.488 10.681 1.00 89.56 92 LEU A N 1
ATOM 752 C CA . LEU A 1 92 ? -15.131 7.494 10.482 1.00 89.56 92 LEU A CA 1
ATOM 753 C C . LEU A 1 92 ? -14.950 6.309 11.433 1.00 89.56 92 LEU A C 1
ATOM 755 O O . LEU A 1 92 ? -15.897 5.935 12.128 1.00 89.56 92 LEU A O 1
ATOM 759 N N . VAL A 1 93 ? -13.741 5.749 11.512 1.00 92.88 93 VAL A N 1
ATOM 760 C CA . VAL A 1 93 ? -13.449 4.590 12.366 1.00 92.88 93 VAL A CA 1
ATOM 761 C C . VAL A 1 93 ? -13.637 4.933 13.846 1.00 92.88 93 VAL A C 1
ATOM 763 O O . VAL A 1 93 ? -14.289 4.170 14.558 1.00 92.88 93 VAL A O 1
ATOM 766 N N . ALA A 1 94 ? -13.167 6.094 14.308 1.00 92.25 94 ALA A N 1
ATOM 767 C CA . ALA A 1 94 ? -13.291 6.539 15.696 1.00 92.25 94 ALA A CA 1
ATOM 768 C C . ALA A 1 94 ? -14.757 6.662 16.146 1.00 92.25 94 ALA A C 1
ATOM 770 O O . ALA A 1 94 ? -15.115 6.227 17.251 1.00 92.25 94 ALA A O 1
ATOM 771 N N . ARG A 1 95 ? -15.606 7.224 15.275 1.00 89.94 95 ARG A N 1
ATOM 772 C CA . ARG A 1 95 ? -17.051 7.390 15.510 1.00 89.94 95 ARG A CA 1
ATOM 773 C C . ARG A 1 95 ? -17.837 6.095 15.341 1.00 89.94 95 ARG A C 1
ATOM 775 O O . ARG A 1 95 ? -18.888 5.931 15.960 1.00 89.94 95 ARG A O 1
ATOM 782 N N . SER A 1 96 ? -17.335 5.174 14.531 1.00 86.56 96 SER A N 1
ATOM 783 C CA . SER A 1 96 ? -17.887 3.831 14.424 1.00 86.56 96 SER A CA 1
ATOM 784 C C . SER A 1 96 ? -17.485 2.965 15.630 1.00 86.56 96 SER A C 1
ATOM 786 O O . SER A 1 96 ? -16.563 3.281 16.380 1.00 86.56 96 SER A O 1
ATOM 788 N N . LYS A 1 97 ? -18.183 1.845 15.836 1.00 87.62 97 LYS A N 1
ATOM 789 C CA . LYS A 1 97 ? -17.795 0.820 16.824 1.00 87.62 97 LYS A CA 1
ATOM 790 C C . LYS A 1 97 ? -17.065 -0.364 16.178 1.00 87.62 97 LYS A C 1
ATOM 792 O O . LYS A 1 97 ? -16.991 -1.423 16.792 1.00 87.62 97 LYS A O 1
ATOM 797 N N . ILE A 1 98 ? -16.572 -0.208 14.949 1.00 93.44 98 ILE A N 1
ATOM 798 C CA . ILE A 1 98 ? -15.954 -1.312 14.209 1.00 93.44 98 ILE A CA 1
ATOM 799 C C . ILE A 1 98 ? -14.498 -1.513 14.662 1.00 93.44 98 ILE A C 1
ATOM 801 O O . ILE A 1 98 ? -13.823 -0.532 14.993 1.00 93.44 98 ILE A O 1
ATOM 805 N N . PRO A 1 99 ? -14.005 -2.761 14.698 1.00 95.88 99 PRO A N 1
ATOM 806 C CA . PRO A 1 99 ? -12.604 -3.045 14.974 1.00 95.88 99 PRO A CA 1
ATOM 807 C C . PRO A 1 99 ? -11.701 -2.560 13.835 1.00 95.88 99 PRO A C 1
ATOM 809 O O . PRO A 1 99 ? -12.091 -2.573 12.664 1.00 95.88 99 PRO A O 1
ATOM 812 N N . LEU A 1 100 ? -10.480 -2.169 14.196 1.00 96.75 100 LEU A N 1
ATOM 813 C CA . LEU A 1 100 ? -9.430 -1.740 13.277 1.00 96.75 100 LEU A CA 1
ATOM 814 C C . LEU A 1 100 ? -8.298 -2.775 13.224 1.00 96.75 100 LEU A C 1
ATOM 816 O O . LEU A 1 100 ? -7.762 -3.187 14.253 1.00 96.75 100 LEU A O 1
ATOM 820 N N . PHE A 1 101 ? -7.904 -3.153 12.016 1.00 96.88 101 PHE A N 1
ATOM 821 C CA . PHE A 1 101 ? -6.762 -4.018 11.743 1.00 96.88 101 PHE A CA 1
ATOM 822 C C . PHE A 1 101 ? -5.733 -3.215 10.954 1.00 96.88 101 PHE A C 1
ATOM 824 O O . PHE A 1 101 ? -5.987 -2.800 9.825 1.00 96.88 101 PHE A O 1
ATOM 831 N N . ALA A 1 102 ? -4.574 -2.968 11.553 1.00 96.31 102 ALA A N 1
ATOM 832 C CA . ALA A 1 102 ? -3.501 -2.223 10.915 1.00 96.31 102 ALA A CA 1
ATOM 833 C C . ALA A 1 102 ? -2.370 -3.186 10.539 1.00 96.31 102 ALA A C 1
ATOM 835 O O . ALA A 1 102 ? -1.672 -3.717 11.409 1.00 96.31 102 ALA A O 1
ATOM 836 N N . LEU A 1 103 ? -2.248 -3.476 9.242 1.00 96.19 103 LEU A N 1
ATOM 837 C CA . LEU A 1 103 ? -1.490 -4.626 8.755 1.00 96.19 103 LEU A CA 1
ATOM 838 C C . LEU A 1 103 ? -0.292 -4.198 7.903 1.00 96.19 103 LEU A C 1
ATOM 840 O O . LEU A 1 103 ? -0.470 -3.606 6.845 1.00 96.19 103 LEU A O 1
ATOM 844 N N . GLY A 1 104 ? 0.920 -4.533 8.348 1.00 95.06 104 GLY A N 1
ATOM 845 C CA . GLY A 1 104 ? 2.167 -4.284 7.630 1.00 95.06 104 GLY A CA 1
ATOM 846 C C . GLY A 1 104 ? 2.622 -2.830 7.619 1.00 95.06 104 GLY A C 1
ATOM 847 O O . GLY A 1 104 ? 3.240 -2.419 6.646 1.00 95.06 104 GLY A O 1
ATOM 848 N N . LEU A 1 105 ? 2.299 -2.034 8.640 1.00 94.50 105 LEU A N 1
ATOM 849 C CA . LEU A 1 105 ? 2.581 -0.597 8.639 1.00 94.50 105 LEU A CA 1
ATOM 850 C C . LEU A 1 105 ? 4.088 -0.311 8.540 1.00 94.50 105 LEU A C 1
ATOM 852 O O . LEU A 1 105 ? 4.876 -0.842 9.324 1.00 94.50 105 LEU A O 1
ATOM 856 N N . GLY A 1 106 ? 4.475 0.550 7.599 1.00 92.94 106 GLY A N 1
ATOM 857 C CA . GLY A 1 106 ? 5.810 1.156 7.548 1.00 92.94 106 GLY A CA 1
ATOM 858 C C . GLY A 1 106 ? 5.774 2.608 8.007 1.00 92.94 106 GLY A C 1
ATOM 859 O O . GLY A 1 106 ? 4.713 3.230 7.951 1.00 92.94 106 GLY A O 1
ATOM 860 N N . LEU A 1 107 ? 6.892 3.158 8.480 1.00 91.38 107 LEU A N 1
ATOM 861 C CA . LEU A 1 107 ? 6.923 4.550 8.939 1.00 91.38 107 LEU A CA 1
ATOM 862 C C . LEU A 1 107 ? 7.119 5.511 7.745 1.00 91.38 107 LEU A C 1
ATOM 864 O O . LEU A 1 107 ? 8.092 5.333 7.015 1.00 91.38 107 LEU A O 1
ATOM 868 N N . PRO A 1 108 ? 6.240 6.514 7.535 1.00 85.12 108 PRO A N 1
ATOM 869 C CA . PRO A 1 108 ? 6.500 7.599 6.587 1.00 85.12 108 PRO A CA 1
ATOM 870 C C . PRO A 1 108 ? 7.778 8.365 6.939 1.00 85.12 108 PRO A C 1
ATOM 872 O O . PRO A 1 108 ? 8.065 8.571 8.119 1.00 85.12 108 PRO A O 1
ATOM 875 N N . GLU A 1 109 ? 8.504 8.852 5.933 1.00 81.69 109 GLU A N 1
ATOM 876 C CA . GLU A 1 109 ? 9.690 9.695 6.147 1.00 81.69 109 GLU A CA 1
ATOM 877 C C . GLU A 1 109 ? 9.356 10.991 6.904 1.00 81.69 109 GLU A C 1
ATOM 879 O O . GLU A 1 109 ? 10.140 11.458 7.729 1.00 81.69 109 GLU A O 1
ATOM 884 N N . ASP A 1 110 ? 8.166 11.546 6.674 1.00 83.00 110 ASP A N 1
ATOM 885 C CA . ASP A 1 110 ? 7.647 12.772 7.283 1.00 83.00 110 ASP A CA 1
ATOM 886 C C . ASP A 1 110 ? 6.694 12.502 8.463 1.00 83.00 110 ASP A C 1
ATOM 888 O O . ASP A 1 110 ? 5.808 13.310 8.762 1.00 83.00 110 ASP A O 1
ATOM 892 N N . ALA A 1 111 ? 6.861 11.364 9.149 1.00 85.81 111 ALA A N 1
ATOM 893 C CA . ALA A 1 111 ? 5.985 10.961 10.244 1.00 85.81 111 ALA A CA 1
ATOM 894 C C . ALA A 1 111 ? 5.845 12.057 11.317 1.00 85.81 111 ALA A C 1
ATOM 896 O O . ALA A 1 111 ? 6.801 12.441 11.996 1.00 85.81 111 ALA A O 1
ATOM 897 N N . ARG A 1 112 ? 4.610 12.535 11.503 1.00 90.44 112 ARG A N 1
ATOM 898 C CA . ARG A 1 112 ? 4.243 13.509 12.540 1.00 90.44 112 ARG A CA 1
ATOM 899 C C . ARG A 1 112 ? 3.796 12.801 13.818 1.00 90.44 112 ARG A C 1
ATOM 901 O O . ARG A 1 112 ? 3.853 11.584 13.933 1.00 90.44 112 ARG A O 1
ATOM 908 N N . ALA A 1 113 ? 3.335 13.558 14.810 1.00 92.19 113 ALA A N 1
ATOM 909 C CA . ALA A 1 113 ? 2.642 12.966 15.949 1.00 92.19 113 ALA A CA 1
ATOM 910 C C . ALA A 1 113 ? 1.224 12.502 15.562 1.00 92.19 113 ALA A C 1
ATOM 912 O O . ALA A 1 113 ? 0.541 13.184 14.787 1.00 92.19 113 ALA A O 1
ATOM 913 N N . LEU A 1 114 ? 0.755 11.396 16.153 1.00 93.12 114 LEU A N 1
ATOM 914 C CA . LEU A 1 114 ? -0.636 10.950 16.025 1.00 93.12 114 LEU A CA 1
ATOM 915 C C . LEU A 1 114 ? -1.603 12.033 16.529 1.00 93.12 114 LEU A C 1
ATOM 917 O O . LEU A 1 114 ? -1.460 12.556 17.637 1.00 93.12 114 LEU A O 1
ATOM 921 N N . ASN A 1 115 ? -2.616 12.342 15.727 1.00 91.81 115 ASN A N 1
ATOM 922 C CA . ASN A 1 115 ? -3.712 13.223 16.101 1.00 91.81 115 ASN A CA 1
ATOM 923 C C . ASN A 1 115 ? -4.711 12.491 17.021 1.00 91.81 115 ASN A C 1
ATOM 925 O O . ASN A 1 115 ? -4.570 11.304 17.326 1.00 91.81 115 ASN A O 1
ATOM 929 N N . LYS A 1 116 ? -5.736 13.210 17.495 1.00 93.69 116 LYS A N 1
ATOM 930 C CA . LYS A 1 116 ? -6.711 12.666 18.455 1.00 93.69 116 LYS A CA 1
ATOM 931 C C . LYS A 1 116 ? -7.482 11.460 17.908 1.00 93.69 116 LYS A C 1
ATOM 933 O O . LYS A 1 116 ? -7.656 10.492 18.647 1.00 93.69 116 LYS A O 1
ATOM 938 N N . ASP A 1 117 ? -7.916 11.508 16.650 1.00 94.00 117 ASP A N 1
ATOM 939 C CA . ASP A 1 117 ? -8.716 10.444 16.032 1.00 94.00 117 ASP A CA 1
ATOM 940 C C . ASP A 1 117 ? -7.847 9.223 15.702 1.00 94.00 117 ASP A C 1
ATOM 942 O O . ASP A 1 117 ? -8.240 8.094 15.996 1.00 94.00 117 ASP A O 1
ATOM 946 N N . GLU A 1 118 ? -6.631 9.438 15.194 1.00 94.88 118 GLU A N 1
ATOM 947 C CA . GLU A 1 118 ? -5.619 8.398 14.979 1.00 94.88 118 GLU A CA 1
ATOM 948 C C . GLU A 1 118 ? -5.302 7.664 16.286 1.00 94.88 118 GLU A C 1
ATOM 950 O O . GLU A 1 118 ? -5.457 6.445 16.386 1.00 94.88 118 GLU A O 1
ATOM 955 N N . LEU A 1 119 ? -4.918 8.412 17.325 1.00 95.56 119 LEU A N 1
ATOM 956 C CA . LEU A 1 119 ? -4.576 7.848 18.625 1.00 95.56 119 LEU A CA 1
ATOM 957 C C . LEU A 1 119 ? -5.771 7.123 19.255 1.00 95.56 119 LEU A C 1
ATOM 959 O O . LEU A 1 119 ? -5.592 6.065 19.860 1.00 95.56 119 LEU A O 1
ATOM 963 N N . HIS A 1 120 ? -6.988 7.659 19.106 1.00 95.75 120 HIS A N 1
ATOM 964 C CA . HIS A 1 120 ? -8.208 6.987 19.547 1.00 95.75 120 HIS A CA 1
ATOM 965 C C . HIS A 1 120 ? -8.409 5.660 18.812 1.00 95.75 120 HIS A C 1
ATOM 967 O O . HIS A 1 120 ? -8.642 4.639 19.461 1.00 95.75 120 HIS A O 1
ATOM 973 N N . CYS A 1 121 ? -8.290 5.650 17.484 1.00 95.81 121 CYS A N 1
ATOM 974 C CA . CYS A 1 121 ? -8.425 4.440 16.681 1.00 95.81 121 CYS A CA 1
ATOM 975 C C . CYS A 1 121 ? -7.422 3.373 17.119 1.00 95.81 121 CYS A C 1
ATOM 977 O O . CYS A 1 121 ? -7.821 2.253 17.437 1.00 95.81 121 CYS A O 1
ATOM 979 N N . PHE A 1 122 ? -6.142 3.723 17.245 1.00 96.25 122 PHE A N 1
ATOM 980 C CA . PHE A 1 122 ? -5.140 2.756 17.679 1.00 96.25 122 PHE A CA 1
ATOM 981 C C . PHE A 1 122 ? -5.338 2.300 19.131 1.00 96.25 122 PHE A C 1
ATOM 983 O O . PHE A 1 122 ? -5.270 1.106 19.397 1.00 96.25 122 PHE A O 1
ATOM 990 N N . LYS A 1 123 ? -5.661 3.187 20.079 1.00 95.88 123 LYS A N 1
ATOM 991 C CA . LYS A 1 123 ? -5.822 2.792 21.495 1.00 95.88 123 LYS A CA 1
ATOM 992 C C . LYS A 1 123 ? -7.132 2.079 21.820 1.00 95.88 123 LYS A C 1
ATOM 994 O O . LYS A 1 123 ? -7.199 1.380 22.828 1.00 95.88 123 LYS A O 1
ATOM 999 N N . ARG A 1 124 ? -8.203 2.336 21.066 1.00 95.31 124 ARG A N 1
ATOM 1000 C CA . ARG A 1 124 ? -9.568 1.913 21.436 1.00 95.31 124 ARG A CA 1
ATOM 1001 C C . ARG A 1 124 ? -10.254 1.027 20.408 1.00 95.31 124 ARG A C 1
ATOM 1003 O O . ARG A 1 124 ? -11.228 0.370 20.765 1.00 95.31 124 ARG A O 1
ATOM 1010 N N . ARG A 1 125 ? -9.812 1.049 19.151 1.00 94.56 125 ARG A N 1
ATOM 1011 C CA . ARG A 1 125 ? -10.425 0.279 18.058 1.00 94.56 125 ARG A CA 1
ATOM 1012 C C . ARG A 1 125 ? -9.500 -0.795 17.513 1.00 94.56 125 ARG A C 1
ATOM 1014 O O . ARG A 1 125 ? -10.006 -1.785 16.990 1.00 94.56 125 ARG A O 1
ATOM 1021 N N . SER A 1 126 ? -8.182 -0.611 17.608 1.00 91.50 126 SER A N 1
ATOM 1022 C CA . SER A 1 126 ? -7.254 -1.590 17.056 1.00 91.50 126 SER A CA 1
ATOM 1023 C C . SER A 1 126 ? -7.378 -2.931 17.773 1.00 91.50 126 SER A C 1
ATOM 1025 O O . SER A 1 126 ? -7.398 -3.012 18.998 1.00 91.50 126 SER A O 1
ATOM 1027 N N . THR A 1 127 ? -7.525 -3.982 16.977 1.00 93.62 127 THR A N 1
ATOM 1028 C CA . THR A 1 127 ? -7.446 -5.375 17.429 1.00 93.62 127 THR A CA 1
ATOM 1029 C C . THR A 1 127 ? -6.064 -5.940 17.130 1.00 93.62 127 THR A C 1
ATOM 1031 O O . THR A 1 127 ? -5.537 -6.736 17.897 1.00 93.62 127 THR A O 1
ATOM 1034 N N . VAL A 1 128 ? -5.465 -5.499 16.021 1.00 95.06 128 VAL A N 1
ATOM 1035 C CA . VAL A 1 128 ? -4.141 -5.918 15.569 1.00 95.06 128 VAL A CA 1
ATOM 1036 C C . VAL A 1 128 ? -3.403 -4.704 15.017 1.00 95.06 128 VAL A C 1
ATOM 1038 O O . VAL A 1 128 ? -3.958 -3.948 14.214 1.00 95.06 128 VAL A O 1
ATOM 1041 N N . ILE A 1 129 ? -2.145 -4.550 15.426 1.00 96.94 129 ILE A N 1
ATOM 1042 C CA . ILE A 1 129 ? -1.186 -3.618 14.834 1.00 96.94 129 ILE A CA 1
ATOM 1043 C C . ILE A 1 129 ? 0.061 -4.423 14.485 1.00 96.94 129 ILE A C 1
ATOM 1045 O O . ILE A 1 129 ? 0.649 -5.080 15.344 1.00 96.94 129 ILE A O 1
ATOM 1049 N N . THR A 1 130 ? 0.470 -4.374 13.224 1.00 97.00 130 THR A N 1
ATOM 1050 C CA . THR A 1 130 ? 1.710 -5.005 12.763 1.00 97.00 130 THR A CA 1
ATOM 1051 C C . THR A 1 130 ? 2.550 -3.981 12.017 1.00 97.00 130 THR A C 1
ATOM 1053 O O . THR A 1 130 ? 2.016 -3.150 11.278 1.00 97.00 130 THR A O 1
ATOM 1056 N N . ALA A 1 131 ? 3.858 -4.031 12.238 1.00 95.81 131 ALA A N 1
ATOM 1057 C CA . ALA A 1 131 ? 4.846 -3.148 11.643 1.00 95.81 131 ALA A CA 1
ATOM 1058 C C . ALA A 1 131 ? 5.829 -3.965 10.796 1.00 95.81 131 ALA A C 1
ATOM 1060 O O . ALA A 1 131 ? 6.246 -5.049 11.214 1.00 95.81 131 ALA A O 1
ATOM 1061 N N . ARG A 1 132 ? 6.198 -3.439 9.622 1.00 94.12 132 ARG A N 1
ATOM 1062 C CA . ARG A 1 132 ? 7.150 -4.092 8.701 1.00 94.12 132 ARG A CA 1
ATOM 1063 C C . ARG A 1 132 ? 8.603 -3.681 8.920 1.00 94.12 132 ARG A C 1
ATOM 1065 O O . ARG A 1 132 ? 9.508 -4.343 8.425 1.00 94.12 132 ARG A O 1
ATOM 1072 N N . ASP A 1 133 ? 8.823 -2.610 9.674 1.00 93.06 133 ASP A N 1
ATOM 1073 C CA . ASP A 1 133 ? 10.142 -2.084 9.995 1.00 93.06 133 ASP A CA 1
ATOM 1074 C C . ASP A 1 133 ? 10.234 -1.640 11.466 1.00 93.06 133 ASP A C 1
ATOM 1076 O O . ASP A 1 133 ? 9.238 -1.414 12.164 1.00 93.06 133 ASP A O 1
ATOM 1080 N N . ILE A 1 134 ? 11.472 -1.558 11.959 1.00 94.94 134 ILE A N 1
ATOM 1081 C CA . ILE A 1 134 ? 11.772 -1.215 13.355 1.00 94.94 134 ILE A CA 1
ATOM 1082 C C . ILE A 1 134 ? 11.355 0.227 13.671 1.00 94.94 134 ILE A C 1
ATOM 1084 O O . ILE A 1 134 ? 10.960 0.514 14.804 1.00 94.94 134 ILE A O 1
ATOM 1088 N N . ALA A 1 135 ? 11.412 1.126 12.685 1.00 94.38 135 ALA A N 1
ATOM 1089 C CA . ALA A 1 135 ? 11.048 2.524 12.865 1.00 94.38 135 ALA A CA 1
ATOM 1090 C C . ALA A 1 135 ? 9.553 2.659 13.198 1.00 94.38 135 ALA A C 1
ATOM 1092 O O . ALA A 1 135 ? 9.206 3.279 14.204 1.00 94.38 135 ALA A O 1
ATOM 1093 N N . ALA A 1 136 ? 8.677 1.988 12.447 1.00 94.69 136 ALA A N 1
ATOM 1094 C CA . ALA A 1 136 ? 7.241 1.934 12.696 1.00 94.69 136 ALA A CA 1
ATOM 1095 C C . ALA A 1 136 ? 6.924 1.301 14.055 1.00 94.69 136 ALA A C 1
ATOM 1097 O O . ALA A 1 136 ? 6.116 1.842 14.814 1.00 94.69 136 ALA A O 1
ATOM 1098 N N . LYS A 1 137 ? 7.598 0.201 14.421 1.00 96.19 137 LYS A N 1
ATOM 1099 C CA . LYS A 1 137 ? 7.421 -0.412 15.748 1.00 96.19 137 LYS A CA 1
ATOM 1100 C C . LYS A 1 137 ? 7.744 0.571 16.874 1.00 96.19 137 LYS A C 1
ATOM 1102 O O . LYS A 1 137 ? 6.954 0.738 17.806 1.00 96.19 137 LYS A O 1
ATOM 1107 N N . ASN A 1 138 ? 8.901 1.223 16.793 1.00 96.31 138 ASN A N 1
ATOM 1108 C CA . ASN A 1 138 ? 9.342 2.182 17.803 1.00 96.31 138 ASN A CA 1
ATOM 1109 C C . ASN A 1 138 ? 8.416 3.401 17.863 1.00 96.31 138 ASN A C 1
ATOM 1111 O O . ASN A 1 138 ? 8.096 3.876 18.955 1.00 96.31 138 ASN A O 1
ATOM 1115 N N . TYR A 1 139 ? 7.921 3.847 16.708 1.00 95.62 139 TYR A N 1
ATOM 1116 C CA . TYR A 1 139 ? 6.937 4.915 16.616 1.00 95.62 139 TYR A CA 1
ATOM 1117 C C . TYR A 1 139 ? 5.637 4.572 17.356 1.00 95.62 139 TYR A C 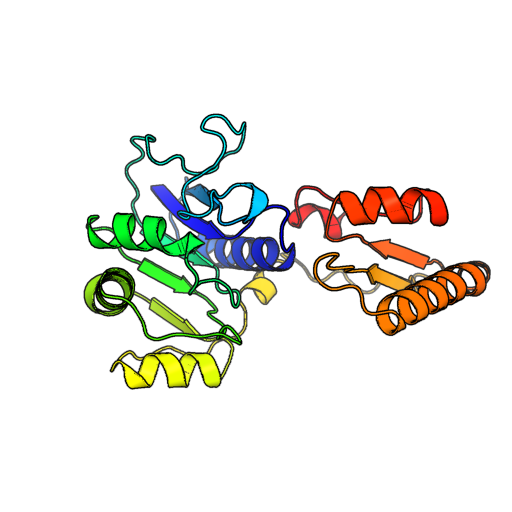1
ATOM 1119 O O . TYR A 1 139 ? 5.108 5.418 18.068 1.00 95.62 139 TYR A O 1
ATOM 1127 N N . PHE A 1 140 ? 5.118 3.344 17.269 1.00 95.94 140 PHE A N 1
ATOM 1128 C CA . PHE A 1 140 ? 3.939 2.951 18.056 1.00 95.94 140 PHE A CA 1
ATOM 1129 C C . PHE A 1 140 ? 4.243 2.826 19.554 1.00 95.94 140 PHE A C 1
ATOM 1131 O O . PHE A 1 140 ? 3.442 3.257 20.393 1.00 95.94 140 PHE A O 1
ATOM 1138 N N . ARG A 1 141 ? 5.433 2.324 19.900 1.00 97.06 141 ARG A N 1
ATOM 1139 C CA . ARG A 1 141 ? 5.860 2.141 21.293 1.00 97.06 141 ARG A CA 1
ATOM 1140 C C . ARG A 1 141 ? 5.853 3.445 22.092 1.00 97.06 141 ARG A C 1
ATOM 1142 O O . ARG A 1 141 ? 5.474 3.422 23.262 1.00 97.06 141 ARG A O 1
ATOM 1149 N N . GLN A 1 142 ? 6.188 4.581 21.473 1.00 96.06 142 GLN A N 1
ATOM 1150 C CA . GLN A 1 142 ? 6.162 5.892 22.144 1.00 96.06 142 GLN A CA 1
ATOM 1151 C C . GLN A 1 142 ? 4.756 6.300 22.632 1.00 96.06 142 GLN A C 1
ATOM 1153 O O . GLN A 1 142 ? 4.621 7.108 23.547 1.00 96.06 142 GLN A O 1
ATOM 1158 N N . TYR A 1 143 ? 3.699 5.713 22.060 1.00 96.50 143 TYR A N 1
ATOM 1159 C CA . TYR A 1 143 ? 2.306 5.940 22.456 1.00 96.50 143 TYR A CA 1
ATOM 1160 C C . TYR A 1 143 ? 1.764 4.885 23.430 1.00 96.50 143 TYR A C 1
ATOM 1162 O O . TYR A 1 143 ? 0.578 4.938 23.786 1.00 96.50 143 TYR A O 1
ATOM 1170 N N . GLY A 1 144 ? 2.611 3.946 23.867 1.00 96.38 144 GLY A N 1
ATOM 1171 C CA . GLY A 1 144 ? 2.222 2.793 24.679 1.00 96.38 144 GLY A CA 1
ATOM 1172 C C . GLY A 1 144 ? 1.444 1.737 23.890 1.00 96.38 144 GLY A C 1
ATOM 1173 O O . GLY A 1 144 ? 0.621 1.037 24.471 1.00 96.38 144 GLY A O 1
ATOM 1174 N N . LEU A 1 145 ? 1.650 1.669 22.571 1.00 96.75 145 LEU A N 1
ATOM 1175 C CA . LEU A 1 145 ? 1.042 0.678 21.685 1.00 96.75 145 LEU A CA 1
ATOM 1176 C C . LEU A 1 145 ? 2.087 -0.379 21.322 1.00 96.75 145 LEU A C 1
ATOM 1178 O O . LEU A 1 145 ? 3.226 -0.032 21.006 1.00 96.75 145 LEU A O 1
ATOM 1182 N N . ASP A 1 146 ? 1.697 -1.651 21.350 1.00 94.69 146 ASP A N 1
ATOM 1183 C CA . ASP A 1 146 ? 2.561 -2.751 20.925 1.00 94.69 146 ASP A CA 1
ATOM 1184 C C . ASP A 1 146 ? 2.204 -3.175 19.499 1.00 94.69 146 ASP A C 1
ATOM 1186 O O . ASP A 1 146 ? 1.081 -3.597 19.223 1.00 94.69 146 ASP A O 1
ATOM 1190 N N . ALA A 1 147 ? 3.160 -3.014 18.587 1.00 96.88 147 ALA A N 1
ATOM 1191 C CA . ALA A 1 147 ? 3.039 -3.443 17.203 1.00 96.88 147 ALA A CA 1
ATOM 1192 C C . ALA A 1 147 ? 3.903 -4.688 16.988 1.00 96.88 147 ALA A C 1
ATOM 1194 O O . ALA A 1 147 ? 5.117 -4.673 17.228 1.00 96.88 147 ALA A O 1
ATOM 1195 N N . ALA A 1 148 ? 3.293 -5.764 16.497 1.00 97.44 148 ALA A N 1
ATOM 1196 C CA . ALA A 1 148 ? 4.023 -6.982 16.176 1.00 97.44 148 ALA A CA 1
ATOM 1197 C C . ALA A 1 148 ? 4.893 -6.771 14.927 1.00 97.44 148 ALA A C 1
ATOM 1199 O O . ALA A 1 148 ? 4.430 -6.231 13.924 1.00 97.44 148 ALA A O 1
ATOM 1200 N N . MET A 1 149 ? 6.152 -7.212 14.976 1.00 97.19 149 MET A N 1
ATOM 1201 C CA . MET A 1 149 ? 7.034 -7.188 13.805 1.00 97.19 149 MET A CA 1
ATOM 1202 C C . MET A 1 149 ? 6.708 -8.367 12.903 1.00 97.19 149 MET A C 1
ATOM 1204 O O . MET A 1 149 ? 6.951 -9.508 13.291 1.00 97.19 149 MET A O 1
ATOM 1208 N N . LEU A 1 150 ? 6.183 -8.088 11.716 1.00 95.81 150 LEU A N 1
ATOM 1209 C CA . LEU A 1 150 ? 5.859 -9.087 10.701 1.00 95.81 150 LEU A CA 1
ATOM 1210 C C . LEU A 1 150 ? 6.279 -8.566 9.325 1.00 95.81 150 LEU A C 1
ATOM 1212 O O . LEU A 1 150 ? 6.334 -7.352 9.126 1.00 95.81 150 LEU A O 1
ATOM 1216 N N . PRO A 1 151 ? 6.583 -9.451 8.362 1.00 93.38 151 PRO A N 1
ATOM 1217 C CA . PRO A 1 151 ? 6.935 -9.008 7.024 1.00 93.38 151 PRO A CA 1
ATOM 1218 C C . PRO A 1 151 ? 5.753 -8.316 6.333 1.00 93.38 151 PRO A C 1
ATOM 1220 O O . PRO A 1 151 ? 4.595 -8.440 6.740 1.00 93.38 151 PRO A O 1
ATOM 1223 N N . CYS A 1 152 ? 6.050 -7.585 5.258 1.00 93.50 152 CYS A N 1
ATOM 1224 C CA . CYS A 1 152 ? 5.025 -6.896 4.488 1.00 93.50 152 CYS A CA 1
ATOM 1225 C C . CYS A 1 152 ? 3.985 -7.896 3.935 1.00 93.50 152 CYS A C 1
ATOM 1227 O O . CYS A 1 152 ? 4.378 -8.911 3.352 1.00 93.50 152 CYS A O 1
ATOM 1229 N N . PRO A 1 153 ? 2.670 -7.615 4.055 1.00 94.00 153 PRO A N 1
ATOM 1230 C CA . PRO A 1 153 ? 1.630 -8.499 3.538 1.00 94.00 153 PRO A CA 1
ATOM 1231 C C . PRO A 1 153 ? 1.714 -8.765 2.035 1.00 94.00 153 PRO A C 1
ATOM 1233 O O . PRO A 1 153 ? 1.182 -9.772 1.583 1.00 94.00 153 PRO A O 1
ATOM 1236 N N . SER A 1 154 ? 2.404 -7.916 1.264 1.00 92.19 154 SER A N 1
ATOM 1237 C CA . SER A 1 154 ? 2.628 -8.128 -0.171 1.00 92.19 154 SER A CA 1
ATOM 1238 C C . SER A 1 154 ? 3.277 -9.480 -0.495 1.00 92.19 154 SER A C 1
ATOM 1240 O O . SER A 1 154 ? 3.046 -10.005 -1.581 1.00 92.19 154 SER A O 1
ATOM 1242 N N . LEU A 1 155 ? 4.000 -10.102 0.447 1.00 91.19 155 LEU A N 1
ATOM 1243 C CA . LEU A 1 155 ? 4.527 -11.464 0.283 1.00 91.19 155 LEU A CA 1
ATOM 1244 C C . LEU A 1 155 ? 3.439 -12.511 0.007 1.00 91.19 155 LEU A C 1
ATOM 1246 O O . LEU A 1 155 ? 3.710 -13.523 -0.629 1.00 91.19 155 LEU A O 1
ATOM 1250 N N . PHE A 1 156 ? 2.212 -12.265 0.463 1.00 91.12 156 PHE A N 1
ATOM 1251 C CA . PHE A 1 156 ? 1.070 -13.160 0.272 1.00 91.12 156 PHE A CA 1
ATOM 1252 C C . PHE A 1 156 ? 0.231 -12.793 -0.955 1.00 91.12 156 PHE A C 1
ATOM 1254 O O . PHE A 1 156 ? -0.838 -13.362 -1.178 1.00 91.12 156 PHE A O 1
ATOM 1261 N N . ALA A 1 157 ? 0.664 -11.812 -1.749 1.00 90.00 157 ALA A N 1
ATOM 1262 C CA . ALA A 1 157 ? -0.108 -11.358 -2.894 1.00 90.00 157 ALA A CA 1
ATOM 1263 C C . ALA A 1 157 ? 0.005 -12.311 -4.095 1.00 90.00 157 ALA A C 1
ATOM 1265 O O . ALA A 1 157 ? -0.947 -12.456 -4.859 1.00 90.00 157 ALA A O 1
ATOM 1266 N N . ALA A 1 158 ? 1.126 -13.021 -4.235 1.00 83.56 158 ALA A N 1
ATOM 1267 C CA . ALA A 1 158 ? 1.262 -14.089 -5.216 1.00 83.56 158 ALA A CA 1
ATOM 1268 C C . ALA A 1 158 ? 0.682 -15.402 -4.662 1.00 83.56 158 ALA A C 1
ATOM 1270 O O . ALA A 1 158 ? 1.097 -15.874 -3.606 1.00 83.56 158 ALA A O 1
ATOM 1271 N N . LYS A 1 159 ? -0.261 -16.019 -5.387 1.00 71.44 159 LYS A N 1
ATOM 1272 C CA . LYS A 1 159 ? -0.879 -17.301 -4.987 1.00 71.44 159 LYS A CA 1
ATOM 1273 C C . LYS A 1 159 ? -0.017 -18.529 -5.300 1.00 71.44 159 LYS A C 1
ATOM 1275 O O . LYS A 1 159 ? -0.246 -19.589 -4.730 1.00 71.44 159 LYS A O 1
ATOM 1280 N N . ALA A 1 160 ? 0.949 -18.399 -6.205 1.00 67.69 160 ALA A N 1
ATOM 1281 C CA . ALA A 1 160 ? 1.868 -19.465 -6.579 1.00 67.69 160 ALA A CA 1
ATOM 1282 C C . ALA A 1 160 ? 3.215 -18.870 -6.997 1.00 67.69 160 ALA A C 1
ATOM 1284 O O . ALA A 1 160 ? 3.261 -17.810 -7.621 1.00 67.69 160 ALA A O 1
ATOM 1285 N N . GLN A 1 161 ? 4.303 -19.571 -6.678 1.00 62.72 161 GLN A N 1
ATOM 1286 C CA . GLN A 1 161 ? 5.591 -19.319 -7.312 1.00 62.72 161 GLN A CA 1
ATOM 1287 C C . GLN A 1 161 ? 5.542 -19.908 -8.726 1.00 62.72 161 GLN A C 1
ATOM 1289 O O . GLN A 1 161 ? 5.263 -21.104 -8.861 1.00 62.72 161 GLN A O 1
ATOM 1294 N N . PRO A 1 162 ? 5.802 -19.121 -9.783 1.00 62.25 162 PRO A N 1
ATOM 1295 C CA . PRO A 1 162 ? 6.024 -19.693 -11.099 1.00 62.25 162 PRO A CA 1
ATOM 1296 C C . PRO A 1 162 ? 7.202 -20.663 -11.005 1.00 62.25 162 PRO A C 1
ATOM 1298 O O . PRO A 1 162 ? 8.253 -20.328 -10.456 1.00 62.25 162 PRO A O 1
ATOM 1301 N N . THR A 1 163 ? 7.034 -21.878 -11.518 1.00 61.19 163 THR A N 1
ATOM 1302 C CA . THR A 1 163 ? 8.159 -22.800 -11.665 1.00 61.19 163 THR A CA 1
ATOM 1303 C C . THR A 1 163 ? 9.115 -22.179 -12.676 1.00 61.19 163 THR A C 1
ATOM 1305 O O . THR A 1 163 ? 8.684 -21.820 -13.773 1.00 61.19 163 THR A O 1
ATOM 1308 N N . ALA A 1 164 ? 10.388 -22.012 -12.310 1.00 60.09 164 ALA A N 1
ATOM 1309 C CA . ALA A 1 164 ? 11.395 -21.510 -13.236 1.00 60.09 164 ALA A CA 1
ATOM 1310 C C . ALA A 1 164 ? 11.410 -22.418 -14.473 1.00 60.09 164 ALA A C 1
ATOM 1312 O O . ALA A 1 164 ? 11.741 -23.600 -14.389 1.00 60.09 164 ALA A O 1
ATOM 1313 N N . THR A 1 165 ? 10.976 -21.883 -15.609 1.00 59.38 165 THR A N 1
ATOM 1314 C CA . THR A 1 165 ? 11.097 -22.568 -16.893 1.00 59.38 165 THR A CA 1
ATOM 1315 C C . THR A 1 165 ? 12.474 -22.240 -17.462 1.00 59.38 165 THR A C 1
ATOM 1317 O O . THR A 1 165 ? 12.970 -21.133 -17.273 1.00 59.38 165 THR A O 1
ATOM 1320 N N . ASN A 1 166 ? 13.103 -23.190 -18.163 1.00 54.41 166 ASN A N 1
ATOM 1321 C CA . ASN A 1 166 ? 14.388 -23.004 -18.863 1.00 54.41 166 ASN A CA 1
ATOM 1322 C C . ASN A 1 166 ? 14.275 -22.051 -20.082 1.00 54.41 166 ASN A C 1
ATOM 1324 O O . ASN A 1 166 ? 14.931 -22.256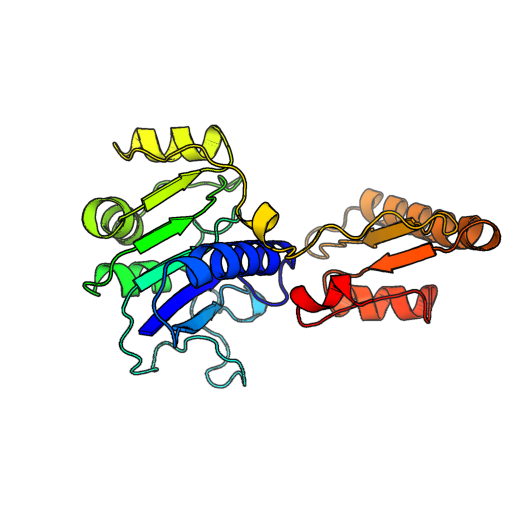 -21.102 1.00 54.41 166 ASN A O 1
ATOM 1328 N N . ALA A 1 167 ? 13.401 -21.047 -20.018 1.00 63.59 167 ALA A N 1
ATOM 1329 C CA . ALA A 1 167 ? 13.248 -20.036 -21.050 1.00 63.59 167 ALA A CA 1
ATOM 1330 C C . ALA A 1 167 ? 14.461 -19.090 -21.065 1.00 63.59 167 ALA A C 1
ATOM 1332 O O . ALA A 1 167 ? 15.194 -18.974 -20.080 1.00 63.59 167 ALA A O 1
ATOM 1333 N N . GLN A 1 168 ? 14.672 -18.411 -22.197 1.00 63.78 168 GLN A N 1
ATOM 1334 C CA . GLN A 1 168 ? 15.664 -17.340 -22.296 1.00 63.78 168 GLN A CA 1
ATOM 1335 C C . GLN A 1 168 ? 15.468 -16.305 -21.172 1.00 63.78 168 GLN A C 1
ATOM 1337 O O . GLN A 1 168 ? 14.329 -16.065 -20.760 1.00 63.78 168 GLN A O 1
ATOM 1342 N N . PRO A 1 169 ? 16.551 -15.679 -20.673 1.00 69.56 169 PRO A N 1
ATOM 1343 C CA . PRO A 1 169 ? 16.446 -14.653 -19.646 1.00 69.56 169 PRO A CA 1
ATOM 1344 C C . PRO A 1 169 ? 15.692 -13.442 -20.204 1.00 69.56 169 PRO A C 1
ATOM 1346 O O . PRO A 1 169 ? 16.233 -12.655 -20.978 1.00 69.56 169 PRO A O 1
ATOM 1349 N N . ARG A 1 170 ? 14.426 -13.311 -19.803 1.00 84.12 170 ARG A N 1
ATOM 1350 C CA . ARG A 1 170 ? 13.618 -12.108 -20.007 1.00 84.12 170 ARG A CA 1
ATOM 1351 C C . ARG A 1 170 ? 13.999 -11.104 -18.927 1.00 84.12 170 ARG A C 1
ATOM 1353 O O . ARG A 1 170 ? 14.071 -11.472 -17.752 1.00 84.12 170 ARG A O 1
ATOM 1360 N N . ILE A 1 171 ? 14.239 -9.854 -19.301 1.00 89.12 171 ILE A N 1
ATOM 1361 C CA . ILE A 1 171 ? 14.587 -8.795 -18.349 1.00 89.12 171 ILE A CA 1
ATOM 1362 C C . ILE A 1 171 ? 13.435 -7.792 -18.316 1.00 89.12 171 ILE A C 1
ATOM 1364 O O . ILE A 1 171 ? 13.096 -7.178 -19.325 1.00 89.12 171 ILE A O 1
ATOM 1368 N N . GLY A 1 172 ? 12.831 -7.635 -17.140 1.00 90.69 172 GLY A N 1
ATOM 1369 C CA . GLY A 1 172 ? 11.800 -6.633 -16.889 1.00 90.69 172 GLY A CA 1
ATOM 1370 C C . GLY A 1 172 ? 12.392 -5.377 -16.255 1.00 90.69 172 GLY A C 1
ATOM 1371 O O . GLY A 1 172 ? 13.037 -5.463 -15.211 1.00 90.69 172 GLY A O 1
ATOM 1372 N N . PHE A 1 173 ? 12.135 -4.215 -16.848 1.00 92.31 173 PHE A N 1
ATOM 1373 C CA . PHE A 1 173 ? 12.409 -2.907 -16.259 1.00 92.31 173 PHE A CA 1
ATOM 1374 C C . PHE A 1 173 ? 11.119 -2.333 -15.692 1.00 92.31 173 PHE A C 1
ATOM 1376 O O . PHE A 1 173 ? 10.192 -2.066 -16.446 1.00 92.31 173 PHE A O 1
ATOM 1383 N N . VAL A 1 174 ? 11.059 -2.111 -14.381 1.00 90.69 174 VAL A N 1
ATOM 1384 C CA . VAL A 1 174 ? 9.987 -1.315 -13.771 1.00 90.69 174 VAL A CA 1
ATOM 1385 C C . VAL A 1 174 ? 10.479 0.124 -13.700 1.00 90.69 174 VAL A C 1
ATOM 1387 O O . VAL A 1 174 ? 11.469 0.392 -13.019 1.00 90.69 174 VAL A O 1
ATOM 1390 N N . ILE A 1 175 ? 9.833 1.029 -14.433 1.00 88.38 175 ILE A N 1
ATOM 1391 C CA . ILE A 1 175 ? 10.240 2.438 -14.494 1.00 88.38 175 ILE A CA 1
ATOM 1392 C C . ILE A 1 175 ? 9.202 3.275 -13.762 1.00 88.38 175 ILE A C 1
ATOM 1394 O O . ILE A 1 175 ? 8.137 3.534 -14.312 1.00 88.38 175 ILE A O 1
ATOM 1398 N N . ASP A 1 176 ? 9.547 3.691 -12.546 1.00 83.19 176 ASP A N 1
ATOM 1399 C CA . ASP A 1 176 ? 8.784 4.657 -11.759 1.00 83.19 176 ASP A CA 1
ATOM 1400 C C . ASP A 1 176 ? 9.421 6.049 -11.907 1.00 83.19 176 ASP A C 1
ATOM 1402 O O . ASP A 1 176 ? 10.523 6.316 -11.416 1.00 83.19 176 ASP A O 1
ATOM 1406 N N . ASP A 1 177 ? 8.751 6.919 -12.652 1.00 77.88 177 ASP A N 1
ATOM 1407 C CA . ASP A 1 177 ? 9.106 8.312 -12.871 1.00 77.88 177 ASP A CA 1
ATOM 1408 C C . ASP A 1 177 ? 8.087 9.211 -12.166 1.00 77.88 177 ASP A C 1
ATOM 1410 O O . ASP A 1 177 ? 7.220 9.837 -12.784 1.00 77.88 177 ASP A O 1
ATOM 1414 N N . HIS A 1 178 ? 8.217 9.299 -10.841 1.00 66.38 178 HIS A N 1
ATOM 1415 C CA . HIS A 1 178 ? 7.505 10.275 -10.023 1.00 66.38 178 HIS A CA 1
ATOM 1416 C C . HIS A 1 178 ? 7.773 11.708 -10.522 1.00 66.38 178 HIS A C 1
ATOM 1418 O O . HIS A 1 178 ? 8.721 12.381 -10.104 1.00 66.38 178 HIS A O 1
ATOM 1424 N N . GLN A 1 179 ? 6.879 12.222 -11.371 1.00 56.38 179 GLN A N 1
ATOM 1425 C CA . GLN A 1 179 ? 7.001 13.526 -12.042 1.00 56.38 179 GLN A CA 1
ATOM 1426 C C . GLN A 1 179 ? 7.076 14.738 -11.089 1.00 56.38 179 GLN A C 1
ATOM 1428 O O . GLN A 1 179 ? 7.286 15.870 -11.526 1.00 56.38 179 GLN A O 1
ATOM 1433 N N . ALA A 1 180 ? 6.908 14.540 -9.780 1.00 53.94 180 ALA A N 1
ATOM 1434 C CA . ALA A 1 180 ? 6.743 15.613 -8.808 1.00 53.94 180 ALA A CA 1
ATOM 1435 C C . ALA A 1 180 ? 8.017 16.442 -8.543 1.00 53.94 180 ALA A C 1
ATOM 1437 O O . ALA A 1 180 ? 7.895 17.596 -8.127 1.00 53.94 180 ALA A O 1
ATOM 1438 N N . LYS A 1 181 ? 9.229 15.906 -8.766 1.00 54.06 181 LYS A N 1
ATOM 1439 C CA . LYS A 1 181 ? 10.498 16.640 -8.552 1.00 54.06 181 LYS A CA 1
ATOM 1440 C C . LYS A 1 181 ? 11.596 16.178 -9.503 1.00 54.06 181 LYS A C 1
ATOM 1442 O O . LYS A 1 181 ? 12.551 15.508 -9.124 1.00 54.06 181 LYS A O 1
ATOM 1447 N N . VAL A 1 182 ? 11.467 16.579 -10.756 1.00 61.69 182 VAL A N 1
ATOM 1448 C CA . VAL A 1 182 ? 12.451 16.272 -11.787 1.00 61.69 182 VAL A CA 1
ATOM 1449 C C . VAL A 1 182 ? 13.700 17.144 -11.605 1.00 61.69 182 VAL A C 1
ATOM 1451 O O . VAL A 1 182 ? 13.706 18.317 -11.981 1.00 61.69 182 VAL A O 1
ATOM 1454 N N . SER A 1 183 ? 14.777 16.587 -11.050 1.00 68.88 183 SER A N 1
ATOM 1455 C CA . SER A 1 183 ? 16.099 17.213 -11.151 1.00 68.88 183 SER A CA 1
ATOM 1456 C C . SER A 1 183 ? 16.680 17.011 -12.566 1.00 68.88 183 SER A C 1
ATOM 1458 O O . SER A 1 183 ? 16.320 16.049 -13.255 1.00 68.88 183 SER A O 1
ATOM 1460 N N . PRO A 1 184 ? 17.592 17.882 -13.041 1.00 74.31 184 PRO A N 1
ATOM 1461 C CA . PRO A 1 184 ? 18.318 17.650 -14.294 1.00 74.31 184 PRO A CA 1
ATOM 1462 C C . PRO A 1 184 ? 19.053 16.299 -14.329 1.00 74.31 184 PRO A C 1
ATOM 1464 O O . PRO A 1 184 ? 19.119 15.658 -15.382 1.00 74.31 184 PRO A O 1
ATOM 1467 N N . ASP A 1 185 ? 19.544 15.847 -13.173 1.00 80.81 185 ASP A N 1
ATOM 1468 C CA . ASP A 1 185 ? 20.220 14.557 -13.011 1.00 80.81 185 ASP A CA 1
ATOM 1469 C C . ASP A 1 185 ? 19.255 13.392 -13.239 1.00 80.81 185 ASP A C 1
ATOM 1471 O O . ASP A 1 185 ? 19.584 12.459 -13.966 1.00 80.81 185 ASP A O 1
ATOM 1475 N N . HIS A 1 186 ? 18.023 13.490 -12.726 1.00 83.25 186 HIS A N 1
ATOM 1476 C CA . HIS A 1 186 ? 16.975 12.490 -12.949 1.00 83.25 186 HIS A CA 1
ATOM 1477 C C . HIS A 1 186 ? 16.630 12.339 -14.434 1.00 83.25 186 HIS A C 1
ATOM 1479 O O . HIS A 1 186 ? 16.552 11.229 -14.952 1.00 83.25 186 HIS A O 1
ATOM 1485 N N . GLN A 1 187 ? 16.502 13.449 -15.168 1.00 82.31 187 GLN A N 1
ATOM 1486 C CA . GLN A 1 187 ? 16.249 13.389 -16.616 1.00 82.31 187 GLN A CA 1
ATOM 1487 C C . GLN A 1 187 ? 17.426 12.814 -17.396 1.00 82.31 187 GLN A C 1
ATOM 1489 O O . GLN A 1 187 ? 17.231 12.173 -18.428 1.00 82.31 187 GLN A O 1
ATOM 1494 N N . THR A 1 188 ? 18.649 13.065 -16.937 1.00 86.75 188 THR A N 1
ATOM 1495 C CA . THR A 1 188 ? 19.845 12.493 -17.557 1.00 86.75 188 THR A CA 1
ATOM 1496 C C . THR A 1 188 ? 19.890 10.992 -17.325 1.00 86.75 188 THR A C 1
ATOM 1498 O O . THR A 1 188 ? 19.975 10.253 -18.303 1.00 86.75 188 THR A O 1
ATOM 1501 N N . PHE A 1 189 ? 19.684 10.550 -16.084 1.00 88.31 189 PHE A N 1
ATOM 1502 C CA . PHE A 1 189 ? 19.572 9.138 -15.734 1.00 88.31 189 PHE A CA 1
ATOM 1503 C C . PHE A 1 189 ? 18.478 8.431 -16.542 1.00 88.31 189 PHE A C 1
ATOM 1505 O O . PHE A 1 189 ? 18.745 7.408 -17.165 1.00 88.31 189 PHE A O 1
ATOM 1512 N N . LEU A 1 190 ? 17.268 8.997 -16.615 1.00 88.50 190 LEU A N 1
ATOM 1513 C CA . LEU A 1 190 ? 16.175 8.406 -17.391 1.00 88.50 190 LEU A CA 1
ATOM 1514 C C . LEU A 1 190 ? 16.515 8.281 -18.877 1.00 88.50 190 LEU A C 1
ATOM 1516 O O . LEU A 1 190 ? 16.218 7.255 -19.485 1.00 88.50 190 LEU A O 1
ATOM 1520 N N . ARG A 1 191 ? 17.151 9.296 -19.478 1.00 88.62 191 ARG A N 1
ATOM 1521 C CA . ARG A 1 191 ? 17.595 9.219 -20.880 1.00 88.62 191 ARG A CA 1
ATOM 1522 C C . ARG A 1 191 ? 18.651 8.139 -21.085 1.00 88.62 191 ARG A C 1
ATOM 1524 O O . ARG A 1 191 ? 18.598 7.432 -22.087 1.00 88.62 191 ARG A O 1
ATOM 1531 N N . GLU A 1 192 ? 19.610 8.027 -20.173 1.00 92.44 192 GLU A N 1
ATOM 1532 C CA . GLU A 1 192 ? 20.653 7.000 -20.230 1.00 92.44 192 GLU A CA 1
ATOM 1533 C C . GLU A 1 192 ? 20.071 5.597 -20.052 1.00 92.44 192 GLU A C 1
ATOM 1535 O O . GLU A 1 192 ? 20.403 4.707 -20.832 1.00 92.44 192 GLU A O 1
ATOM 1540 N N . LEU A 1 193 ? 19.134 5.423 -19.117 1.00 91.38 193 LEU A N 1
ATOM 1541 C CA . LEU A 1 193 ? 18.389 4.182 -18.928 1.00 91.38 193 LEU A CA 1
ATOM 1542 C C . LEU A 1 193 ? 17.608 3.805 -20.191 1.00 91.38 193 LEU A C 1
ATOM 1544 O O . LEU A 1 193 ? 17.700 2.669 -20.647 1.00 91.38 193 LEU A O 1
ATOM 1548 N N . CYS A 1 194 ? 16.887 4.752 -20.796 1.00 92.06 194 CYS A N 1
ATOM 1549 C CA . CYS A 1 194 ? 16.137 4.494 -22.027 1.00 92.06 194 CYS A CA 1
ATOM 1550 C C . CYS A 1 194 ? 17.057 4.056 -23.170 1.00 92.06 194 CYS A C 1
ATOM 1552 O O . CYS A 1 194 ? 16.792 3.044 -23.814 1.00 92.06 194 CYS A O 1
ATOM 1554 N N . ARG A 1 195 ? 18.185 4.755 -23.369 1.00 92.81 195 ARG A N 1
ATOM 1555 C CA . ARG A 1 195 ? 19.193 4.353 -24.361 1.00 92.81 195 ARG A CA 1
ATOM 1556 C C . ARG A 1 195 ? 19.746 2.968 -24.060 1.00 92.81 195 ARG A C 1
ATOM 1558 O O . ARG A 1 195 ? 19.903 2.177 -24.982 1.00 92.81 195 ARG A O 1
ATOM 1565 N N . PHE A 1 196 ? 20.044 2.668 -22.800 1.00 92.38 196 PHE A N 1
ATOM 1566 C CA . PHE A 1 196 ? 20.532 1.354 -22.401 1.00 92.38 196 PHE A CA 1
ATOM 1567 C C . PHE A 1 196 ? 19.528 0.248 -22.746 1.00 92.38 196 PHE A C 1
ATOM 1569 O O . PHE A 1 196 ? 19.929 -0.772 -23.306 1.00 92.38 196 PHE A O 1
ATOM 1576 N N . ILE A 1 197 ? 18.238 0.466 -22.476 1.00 92.31 197 ILE A N 1
ATOM 1577 C CA . ILE A 1 197 ? 17.162 -0.471 -22.828 1.00 92.31 197 ILE A CA 1
ATOM 1578 C C . ILE A 1 197 ? 17.083 -0.647 -24.350 1.00 92.31 197 ILE A C 1
ATOM 1580 O O . ILE A 1 197 ? 17.068 -1.779 -24.824 1.00 92.31 197 ILE A O 1
ATOM 1584 N N . GLU A 1 198 ? 17.096 0.439 -25.130 1.00 90.69 198 GLU A N 1
ATOM 1585 C CA . GLU A 1 198 ? 17.068 0.359 -26.600 1.00 90.69 198 GLU A CA 1
ATOM 1586 C C . GLU A 1 198 ? 18.243 -0.461 -27.149 1.00 90.69 198 GLU A C 1
ATOM 1588 O O . GLU A 1 198 ? 18.022 -1.429 -27.873 1.00 90.69 198 GLU A O 1
ATOM 1593 N N . HIS A 1 199 ? 19.476 -0.146 -26.744 1.00 89.94 199 HIS A N 1
ATOM 1594 C CA . HIS A 1 199 ? 20.674 -0.841 -27.234 1.00 89.94 199 HIS A CA 1
ATOM 1595 C C . HIS A 1 199 ? 20.746 -2.300 -26.765 1.00 89.94 199 HIS A C 1
ATOM 1597 O O . HIS A 1 199 ? 21.263 -3.159 -27.473 1.00 89.94 199 HIS A O 1
ATOM 1603 N N . SER A 1 200 ? 20.238 -2.597 -25.568 1.00 89.50 200 SER A N 1
ATOM 1604 C CA . SER A 1 200 ? 20.257 -3.959 -25.022 1.00 89.50 200 SER A CA 1
ATOM 1605 C C . SER A 1 200 ? 19.158 -4.842 -25.615 1.00 89.50 200 SER A C 1
ATOM 1607 O O . SER A 1 200 ? 19.239 -6.068 -25.523 1.00 89.50 200 SER A O 1
ATOM 1609 N N . SER A 1 201 ? 18.141 -4.248 -26.245 1.00 84.75 201 SER A N 1
ATOM 1610 C CA . SER A 1 201 ? 17.013 -4.999 -26.795 1.00 84.75 201 SER A CA 1
ATOM 1611 C C . SER A 1 201 ? 17.340 -5.851 -28.021 1.00 84.75 201 SER A C 1
ATOM 1613 O O . SER A 1 201 ? 16.599 -6.783 -28.318 1.00 84.75 201 SER A O 1
ATOM 1615 N N . ASP A 1 202 ? 18.484 -5.612 -28.667 1.00 82.06 202 ASP A N 1
ATOM 1616 C CA . ASP A 1 202 ? 18.995 -6.474 -29.740 1.00 82.06 202 ASP A CA 1
ATOM 1617 C C . ASP A 1 202 ? 19.516 -7.825 -29.213 1.00 82.06 202 ASP A C 1
ATOM 1619 O O . ASP A 1 202 ? 19.649 -8.787 -29.967 1.00 82.06 202 ASP A O 1
ATOM 1623 N N . SER A 1 203 ? 19.846 -7.900 -27.917 1.00 85.38 203 SER A N 1
ATOM 1624 C CA . SER A 1 203 ? 20.485 -9.068 -27.289 1.00 85.38 203 SER A CA 1
ATOM 1625 C C . SER A 1 203 ? 19.610 -9.777 -26.253 1.00 85.38 203 SER A C 1
ATOM 1627 O O . SER A 1 203 ? 19.894 -10.923 -25.903 1.00 85.38 203 SER A O 1
ATOM 1629 N N . PHE A 1 204 ? 18.565 -9.118 -25.752 1.00 85.81 204 PHE A N 1
ATOM 1630 C CA . PHE A 1 204 ? 17.710 -9.627 -24.680 1.00 85.81 204 PHE A CA 1
ATOM 1631 C C . PHE A 1 204 ? 16.228 -9.388 -24.984 1.00 85.81 204 PHE A C 1
ATOM 1633 O O . PHE A 1 204 ? 15.863 -8.356 -25.545 1.00 85.81 204 PHE A O 1
ATOM 1640 N N . ASP A 1 205 ? 15.363 -10.303 -24.534 1.00 88.00 205 ASP A N 1
ATOM 1641 C CA . ASP A 1 205 ? 13.920 -10.047 -24.469 1.00 88.00 205 ASP A CA 1
ATOM 1642 C C . ASP A 1 205 ? 13.640 -9.082 -23.309 1.00 88.00 205 ASP A C 1
ATOM 1644 O O . ASP A 1 205 ? 13.590 -9.478 -22.138 1.00 88.00 205 ASP A O 1
ATOM 1648 N N . LEU A 1 206 ? 13.537 -7.796 -23.645 1.00 91.06 206 LEU A N 1
ATOM 1649 C CA . LEU A 1 206 ? 13.313 -6.715 -22.694 1.00 91.06 206 LEU A CA 1
ATOM 1650 C C . LEU A 1 206 ? 11.845 -6.309 -22.654 1.00 91.06 206 LEU A C 1
ATOM 1652 O O . LEU A 1 206 ? 11.235 -6.032 -23.686 1.00 91.06 206 LEU A O 1
ATOM 1656 N N . GLN A 1 207 ? 11.321 -6.189 -21.440 1.00 92.75 207 GLN A N 1
ATOM 1657 C CA . GLN A 1 207 ? 9.962 -5.736 -21.161 1.00 92.75 207 GLN A CA 1
ATOM 1658 C C . GLN A 1 207 ? 10.023 -4.517 -20.236 1.00 92.75 207 GLN A C 1
ATOM 1660 O O . GLN A 1 207 ? 10.835 -4.475 -19.311 1.00 92.75 207 GLN A O 1
ATOM 1665 N N . VAL A 1 208 ? 9.178 -3.519 -20.474 1.00 93.81 208 VAL A N 1
ATOM 1666 C CA . VAL A 1 208 ? 9.097 -2.286 -19.680 1.00 93.81 208 VAL A CA 1
ATOM 1667 C C . VAL A 1 208 ? 7.742 -2.244 -18.991 1.00 93.81 208 VAL A C 1
ATOM 1669 O O . VAL A 1 208 ? 6.716 -2.279 -19.653 1.00 93.81 208 VAL A O 1
ATOM 1672 N N . PHE A 1 209 ? 7.729 -2.152 -17.669 1.00 92.56 209 PHE A N 1
ATOM 1673 C CA . PHE A 1 209 ? 6.531 -2.083 -16.845 1.00 92.56 209 PHE A CA 1
ATOM 1674 C C . PHE A 1 209 ? 6.406 -0.687 -16.245 1.00 92.56 209 PHE A C 1
ATOM 1676 O O . PHE A 1 209 ? 7.315 -0.207 -15.562 1.00 92.56 209 PHE A O 1
ATOM 1683 N N . CYS A 1 210 ? 5.272 -0.049 -16.499 1.00 90.69 210 CYS A N 1
ATOM 1684 C CA . CYS A 1 210 ? 4.960 1.291 -16.026 1.00 90.69 210 CYS A CA 1
ATOM 1685 C C . CYS A 1 210 ? 3.958 1.205 -14.866 1.00 90.69 210 CYS A C 1
ATOM 1687 O O . CYS A 1 210 ? 2.848 0.722 -15.080 1.00 90.69 210 CYS A O 1
ATOM 1689 N N . PRO A 1 211 ? 4.310 1.657 -13.652 1.00 85.75 211 PRO A N 1
ATOM 1690 C CA . PRO A 1 211 ? 3.390 1.785 -12.520 1.00 85.75 211 PRO A CA 1
ATOM 1691 C C . PRO A 1 211 ? 2.123 2.604 -12.805 1.00 85.75 211 PRO A C 1
ATOM 1693 O O . PRO A 1 211 ? 1.050 2.279 -12.288 1.00 85.75 211 PRO A O 1
ATOM 1696 N N . THR A 1 212 ? 2.233 3.652 -13.622 1.00 84.56 212 THR A N 1
ATOM 1697 C CA . THR A 1 212 ? 1.162 4.616 -13.902 1.00 84.56 212 THR A CA 1
ATOM 1698 C C . THR A 1 212 ? 0.839 4.721 -15.394 1.00 84.56 212 THR A C 1
ATOM 1700 O O . THR A 1 212 ? 1.641 4.388 -16.271 1.00 84.56 212 THR A O 1
ATOM 1703 N N . VAL A 1 213 ? -0.362 5.226 -15.698 1.00 86.38 213 VAL A N 1
ATOM 1704 C CA . VAL A 1 213 ? -0.794 5.452 -17.085 1.00 86.38 213 VAL A CA 1
ATOM 1705 C C . VAL A 1 213 ? 0.016 6.557 -17.768 1.00 86.38 213 VAL A C 1
ATOM 1707 O O . VAL A 1 213 ? 0.272 6.470 -18.964 1.00 86.38 213 VAL A O 1
ATOM 1710 N N . ASP A 1 214 ? 0.467 7.571 -17.028 1.00 86.06 214 ASP A N 1
ATOM 1711 C CA . ASP A 1 214 ? 1.255 8.671 -17.595 1.00 86.06 214 ASP A CA 1
ATOM 1712 C C . ASP A 1 214 ? 2.636 8.186 -18.055 1.00 86.06 214 ASP A C 1
ATOM 1714 O O . ASP A 1 214 ? 3.098 8.535 -19.145 1.00 86.06 214 ASP A O 1
ATOM 1718 N N . GLU A 1 215 ? 3.272 7.317 -17.267 1.00 88.50 215 GLU A N 1
ATOM 1719 C CA . GLU A 1 215 ? 4.505 6.628 -17.658 1.00 88.50 215 GLU A CA 1
ATOM 1720 C C . GLU A 1 215 ? 4.270 5.721 -18.860 1.00 88.50 215 GLU A C 1
ATOM 1722 O O . GLU A 1 215 ? 5.054 5.756 -19.806 1.00 88.50 215 GLU A O 1
ATOM 1727 N N . PHE A 1 216 ? 3.174 4.959 -18.872 1.00 91.75 216 PHE A N 1
ATOM 1728 C CA . PHE A 1 216 ? 2.825 4.129 -20.020 1.00 91.75 216 PHE A CA 1
ATOM 1729 C C . PHE A 1 216 ? 2.695 4.959 -21.294 1.00 91.75 216 PHE A C 1
ATOM 1731 O O . PHE A 1 216 ? 3.303 4.626 -22.309 1.00 91.75 216 PHE A O 1
ATOM 1738 N N . MET A 1 217 ? 1.957 6.069 -21.252 1.00 90.56 217 MET A N 1
ATOM 1739 C CA . MET A 1 217 ? 1.796 6.962 -22.402 1.00 90.56 217 MET A CA 1
ATOM 1740 C C . MET A 1 217 ? 3.141 7.520 -22.880 1.00 90.56 217 MET A C 1
ATOM 1742 O O . MET A 1 217 ? 3.376 7.627 -24.084 1.00 90.56 217 MET A O 1
ATOM 1746 N N . ARG A 1 218 ? 4.053 7.827 -21.952 1.00 89.00 218 ARG A N 1
ATOM 1747 C CA . ARG A 1 218 ? 5.406 8.289 -22.276 1.00 89.00 218 ARG A CA 1
ATOM 1748 C C . ARG A 1 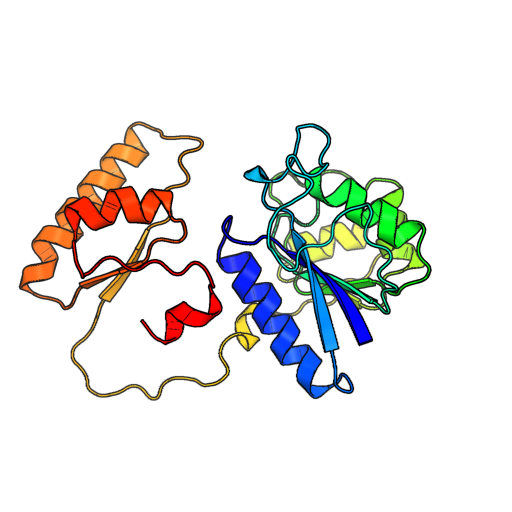218 ? 6.254 7.187 -22.914 1.00 89.00 218 ARG A C 1
ATOM 1750 O O . ARG A 1 218 ? 6.831 7.407 -23.978 1.00 89.00 218 ARG A O 1
ATOM 1757 N N . PHE A 1 219 ? 6.346 6.021 -22.285 1.00 92.75 219 PHE A N 1
ATOM 1758 C CA . PHE A 1 219 ? 7.290 4.971 -22.670 1.00 92.75 219 PHE A CA 1
ATOM 1759 C C . PHE A 1 219 ? 6.777 4.058 -23.787 1.00 92.75 219 PHE A C 1
ATOM 1761 O O . PHE A 1 219 ? 7.589 3.569 -24.568 1.00 92.75 219 PHE A O 1
ATOM 1768 N N . SER A 1 220 ? 5.461 3.905 -23.958 1.00 94.00 220 SER A N 1
ATOM 1769 C CA . SER A 1 220 ? 4.877 3.146 -25.079 1.00 94.00 220 SER A CA 1
ATOM 1770 C C . SER A 1 220 ? 5.216 3.761 -26.436 1.00 94.00 220 SER A C 1
ATOM 1772 O O . SER A 1 220 ? 5.440 3.037 -27.402 1.00 94.00 220 SER A O 1
ATOM 1774 N N . SER A 1 221 ? 5.355 5.090 -26.505 1.00 90.56 221 SER A N 1
ATOM 1775 C CA . SER A 1 221 ? 5.826 5.775 -27.715 1.00 90.56 221 SER A CA 1
ATOM 1776 C C . SER A 1 221 ? 7.271 5.419 -28.096 1.00 90.56 221 SER A C 1
ATOM 1778 O O . SER A 1 221 ? 7.639 5.522 -29.263 1.00 90.56 221 SER A O 1
ATOM 1780 N N . MET A 1 222 ? 8.075 4.989 -27.117 1.00 91.12 222 MET A N 1
ATOM 1781 C CA . MET A 1 222 ? 9.495 4.674 -27.270 1.00 91.12 222 MET A CA 1
ATOM 1782 C C . MET A 1 222 ? 9.734 3.174 -27.463 1.00 91.12 222 MET A C 1
ATOM 1784 O O . MET A 1 222 ? 10.464 2.773 -28.366 1.00 91.12 222 MET A O 1
ATOM 1788 N N . PHE A 1 223 ? 9.105 2.326 -26.644 1.00 93.81 223 PHE A N 1
ATOM 1789 C CA . PHE A 1 223 ? 9.364 0.882 -26.651 1.00 93.81 223 PHE A CA 1
ATOM 1790 C C . PHE A 1 223 ? 8.254 0.043 -27.298 1.00 93.81 223 PHE A C 1
ATOM 1792 O O . PHE A 1 223 ? 8.465 -1.157 -27.504 1.00 93.81 223 PHE A O 1
ATOM 1799 N N . GLY A 1 224 ? 7.123 0.652 -27.671 1.00 92.25 224 GLY A N 1
ATOM 1800 C CA . GLY A 1 224 ? 6.027 -0.000 -28.388 1.00 92.25 224 GLY A CA 1
ATOM 1801 C C . GLY A 1 224 ? 5.385 -1.131 -27.585 1.00 92.25 224 GLY A C 1
ATOM 1802 O O . GLY A 1 224 ? 5.079 -0.979 -26.406 1.00 92.25 224 GLY A O 1
ATOM 1803 N N . GLU A 1 225 ? 5.219 -2.290 -28.225 1.00 91.38 225 GLU A N 1
ATOM 1804 C CA . GLU A 1 225 ? 4.579 -3.490 -27.652 1.00 91.38 225 GLU A CA 1
ATOM 1805 C C . GLU A 1 225 ? 5.323 -4.092 -26.447 1.00 91.38 225 GLU A C 1
ATOM 1807 O O . GLU A 1 225 ? 4.791 -4.953 -25.754 1.00 91.38 225 GLU A O 1
ATOM 1812 N N . ARG A 1 226 ? 6.549 -3.632 -26.171 1.00 92.50 226 ARG A N 1
ATOM 1813 C CA . ARG A 1 226 ? 7.327 -4.030 -24.988 1.00 92.50 226 ARG A CA 1
ATOM 1814 C C . ARG A 1 226 ? 6.914 -3.281 -2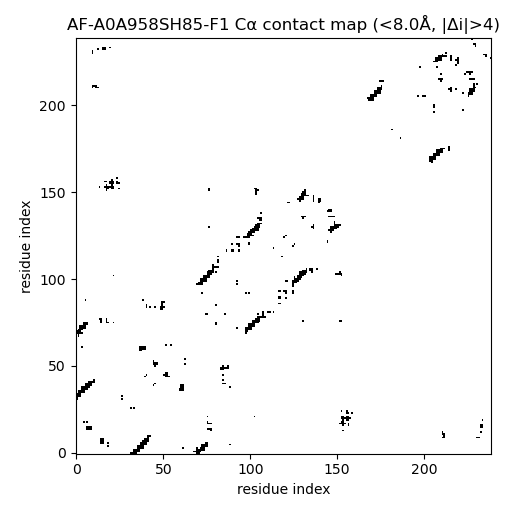3.725 1.00 92.50 226 ARG A C 1
ATOM 1816 O O . ARG A 1 226 ? 7.414 -3.601 -22.650 1.00 92.50 226 ARG A O 1
ATOM 1823 N N . THR A 1 227 ? 6.091 -2.240 -23.844 1.00 94.69 227 THR A N 1
ATOM 1824 C CA . THR A 1 227 ? 5.617 -1.460 -22.701 1.00 94.69 227 THR A CA 1
ATOM 1825 C C . THR A 1 227 ? 4.303 -2.018 -22.182 1.00 94.69 227 THR A C 1
ATOM 1827 O O . THR A 1 227 ? 3.334 -2.160 -22.922 1.00 94.69 227 THR A O 1
ATOM 1830 N N . HIS A 1 228 ? 4.259 -2.255 -20.878 1.00 93.44 228 HIS A N 1
ATOM 1831 C CA . HIS A 1 228 ? 3.146 -2.855 -20.167 1.00 93.44 228 HIS A CA 1
ATOM 1832 C C . HIS A 1 228 ? 2.645 -1.919 -19.085 1.00 93.44 228 HIS A C 1
ATOM 1834 O O . HIS A 1 228 ? 3.417 -1.359 -18.305 1.00 93.44 228 HIS A O 1
ATOM 1840 N N . TYR A 1 229 ? 1.329 -1.807 -19.010 1.00 91.56 229 TYR A N 1
ATOM 1841 C CA . TYR A 1 229 ? 0.622 -1.148 -17.929 1.00 91.56 229 TYR A CA 1
ATOM 1842 C C . TYR A 1 229 ? -0.619 -1.954 -17.615 1.00 91.56 229 TYR A C 1
ATOM 1844 O O . TYR A 1 229 ? -1.334 -2.389 -18.520 1.00 91.56 229 TYR A O 1
ATOM 1852 N N . SER A 1 230 ? -0.888 -2.107 -16.328 1.00 89.00 230 SER A N 1
ATOM 1853 C CA . SER A 1 230 ? -2.177 -2.582 -15.869 1.00 89.00 230 SER A CA 1
ATOM 1854 C C . SER A 1 230 ? -2.806 -1.567 -14.935 1.00 89.00 230 SER A C 1
ATOM 1856 O O . SER A 1 230 ? -2.177 -1.096 -13.986 1.00 89.00 230 SER A O 1
ATOM 1858 N N . PHE A 1 231 ? -4.089 -1.299 -15.175 1.00 84.38 231 PHE A N 1
ATOM 1859 C CA . PHE A 1 231 ? -4.937 -0.578 -14.235 1.00 84.38 231 PHE A CA 1
ATOM 1860 C C . PHE A 1 231 ? -5.056 -1.329 -12.903 1.00 84.38 231 PHE A C 1
ATOM 1862 O O . PHE A 1 231 ? -5.110 -0.707 -11.846 1.00 84.38 231 PHE A O 1
ATOM 1869 N N . GLU A 1 232 ? -5.114 -2.664 -12.950 1.00 84.12 232 GLU A N 1
ATOM 1870 C CA . GLU A 1 232 ? -5.217 -3.514 -11.769 1.00 84.12 232 GLU A CA 1
ATOM 1871 C C . GLU A 1 232 ? -3.887 -4.222 -11.498 1.00 84.12 232 GLU A C 1
ATOM 1873 O O . GLU A 1 232 ? -3.464 -5.100 -12.258 1.00 84.12 232 GLU A O 1
ATOM 1878 N N . ALA A 1 233 ? -3.253 -3.925 -10.360 1.00 82.12 233 ALA A N 1
ATOM 1879 C CA . ALA A 1 233 ? -1.939 -4.488 -10.033 1.00 82.12 233 ALA A CA 1
ATOM 1880 C C . ALA A 1 233 ? -1.902 -6.033 -10.069 1.00 82.12 233 ALA A C 1
ATOM 1882 O O . ALA A 1 233 ? -0.912 -6.638 -10.472 1.00 82.12 233 ALA A O 1
ATOM 1883 N N . ARG A 1 234 ? -3.015 -6.696 -9.731 1.00 81.62 234 ARG A N 1
ATOM 1884 C CA . ARG A 1 234 ? -3.141 -8.166 -9.757 1.00 81.62 234 ARG A CA 1
ATOM 1885 C C . ARG A 1 234 ? -3.034 -8.801 -11.150 1.00 81.62 234 ARG A C 1
ATOM 1887 O O . ARG A 1 234 ? -2.996 -10.027 -11.244 1.00 81.62 234 ARG A O 1
ATOM 1894 N N . GLU A 1 235 ? -3.054 -8.011 -12.218 1.00 85.62 235 GLU A N 1
ATOM 1895 C CA . GLU A 1 235 ? -2.947 -8.513 -13.591 1.00 85.62 235 GLU A CA 1
ATOM 1896 C C . GLU A 1 235 ? -1.504 -8.572 -14.091 1.00 85.62 235 GLU A C 1
ATOM 1898 O O . GLU A 1 235 ? -1.243 -9.349 -15.003 1.00 85.62 235 GLU A O 1
ATOM 1903 N N . TYR A 1 236 ? -0.556 -7.871 -13.454 1.00 82.75 236 TYR A N 1
ATOM 1904 C CA . TYR A 1 236 ? 0.863 -7.909 -13.840 1.00 82.75 236 TYR A CA 1
ATOM 1905 C C . TYR A 1 236 ? 1.462 -9.324 -13.949 1.00 82.75 236 TYR A C 1
ATOM 1907 O O . TYR A 1 236 ? 2.222 -9.547 -14.883 1.00 82.75 236 TYR A O 1
ATOM 1915 N N . PRO A 1 237 ? 1.120 -10.319 -13.100 1.00 78.31 237 PRO A N 1
ATOM 1916 C CA . PRO A 1 237 ? 1.622 -11.687 -13.271 1.00 78.31 237 PRO A CA 1
ATOM 1917 C C . PRO A 1 237 ? 1.162 -12.397 -14.551 1.00 78.31 237 PRO A C 1
ATOM 1919 O O . PRO A 1 237 ? 1.615 -13.510 -14.809 1.00 78.31 237 PRO A O 1
ATOM 1922 N N . LYS A 1 238 ? 0.206 -11.825 -15.292 1.00 78.50 238 LYS A N 1
ATOM 1923 C CA . LYS A 1 238 ? -0.339 -12.382 -16.537 1.00 78.50 238 LYS A CA 1
ATOM 1924 C C . LYS A 1 238 ? 0.247 -11.724 -17.795 1.00 78.50 238 LYS A C 1
ATOM 1926 O O . LYS A 1 238 ? -0.111 -12.169 -18.883 1.00 78.50 238 LYS A O 1
ATOM 1931 N N . LEU A 1 239 ? 1.050 -10.666 -17.641 1.00 73.19 239 LEU A N 1
ATOM 1932 C CA . LEU A 1 239 ? 1.660 -9.894 -18.732 1.00 73.19 239 LEU A CA 1
ATOM 1933 C C . LEU A 1 239 ? 3.013 -10.486 -19.165 1.00 73.19 239 LEU A C 1
ATOM 1935 O O . LEU A 1 239 ? 3.694 -11.120 -18.326 1.00 73.19 239 LEU A O 1
#

Foldseek 3Di:
DEEEEEFAFQQFLVRLLLVLLVCLVCVVPDDDDYHYAYQHLRCVLADPQLAGPDQDDPDSHDHPPDPDDHQAYEYRADQDCADSNCPVVLVVQLPDQHAYEYAAHEHHPPHDDDDPSRLSNQVPRYPAAAYQDPVVQVNQVVSVGGHHHDHRSSVNNDPDDPDDDPDFDEAEAEDDDPVPDDDPVNVVVVVVVLVVQVVCVVPHNYAYEYSHPVVQVVCCVRPPPSYDYDSRSSCVVVD

Radius of gyration: 19.81 Å; Cα contacts (8 Å, |Δi|>4): 390; chains: 1; bounding box: 45×43×54 Å

Nearest PDB structures (foldseek):
  5z3m-assembly1_A  TM=3.880E-01  e=3.627E-01  Vibrio cholerae O395
  4etn-assembly1_A  TM=3.894E-01  e=5.892E-01  Bacillus subtilis
  6tmk-assembly1_g1  TM=5.086E-01  e=4.100E+00  Toxoplasma gondii GT1
  4kk4-assembly1_A  TM=3.368E-01  e=6.260E-01  Bacillus subtilis subsp. subtilis str. 168
  3ksm-assembly3_B  TM=3.229E-01  e=1.377E+00  Hahella chejuensis KCTC 2396